Protein AF-A0A934MCB8-F1 (afdb_monomer_lite)

Secondary structure (DSSP, 8-state):
----HHHHHHHHHHSTT---EES--GGG--S---EEEE-GGGGGGHHHHHHHHHHH-TT-EEEEEESSHHHHHHHHHHHHTS---S-EEEEESSS-HHHHHHHHHHHHTTPPP--HHHHHHTTS------TTGGGS-HHHHHHHHHHHTT--HHHHHHHHTS-HHHHHHHHHHHHHHHT-SSHHHHHHHHHHHH-

Radius of gyration: 18.8 Å; chains: 1; bounding box: 50×39×40 Å

Structure (mmCIF, N/CA/C/O backbone):
data_AF-A0A934MCB8-F1
#
_entry.id   AF-A0A934MCB8-F1
#
loop_
_atom_site.group_PDB
_atom_site.id
_atom_site.type_symbol
_atom_site.label_atom_id
_atom_site.label_alt_id
_atom_site.label_comp_id
_atom_site.label_asym_id
_atom_site.label_entity_id
_atom_site.label_seq_id
_atom_site.pdbx_PDB_ins_code
_atom_site.Cartn_x
_atom_site.Cartn_y
_atom_site.Cartn_z
_atom_site.occupancy
_atom_site.B_iso_or_equiv
_atom_site.auth_seq_id
_atom_site.auth_comp_id
_atom_site.auth_asym_id
_atom_site.auth_atom_id
_atom_site.pdbx_PDB_model_num
ATOM 1 N N . MET A 1 1 ? -6.485 5.010 -10.692 1.00 38.38 1 MET A N 1
ATOM 2 C CA . MET A 1 1 ? -6.997 6.320 -10.249 1.00 38.38 1 MET A CA 1
ATOM 3 C C . MET A 1 1 ? -5.841 7.057 -9.575 1.00 38.38 1 MET A C 1
ATOM 5 O O . MET A 1 1 ? -5.286 6.525 -8.621 1.00 38.38 1 MET A O 1
ATOM 9 N N . HIS A 1 2 ? -5.381 8.191 -10.111 1.00 40.16 2 HIS A N 1
ATOM 10 C CA . HIS A 1 2 ? -4.565 9.110 -9.309 1.00 40.16 2 HIS A CA 1
ATOM 11 C C . HIS A 1 2 ? -5.511 9.670 -8.241 1.00 40.16 2 HIS A C 1
ATOM 13 O O . HIS A 1 2 ? -6.561 10.190 -8.609 1.00 40.16 2 HIS A O 1
ATOM 19 N N . PHE A 1 3 ? -5.202 9.504 -6.953 1.00 48.50 3 PHE A N 1
ATOM 20 C CA . PHE A 1 3 ? -5.915 10.230 -5.899 1.00 48.50 3 PHE A CA 1
ATOM 21 C C . PHE A 1 3 ? -5.681 11.719 -6.155 1.00 48.50 3 PHE A C 1
ATOM 23 O O . PHE A 1 3 ? -4.570 12.199 -5.943 1.00 48.50 3 PHE A O 1
ATOM 30 N N . SER A 1 4 ? -6.668 12.406 -6.725 1.00 50.56 4 SER A N 1
ATOM 31 C CA . SER A 1 4 ? -6.626 13.856 -6.870 1.00 50.56 4 SER A CA 1
ATOM 32 C C . SER A 1 4 ? -6.934 14.498 -5.521 1.00 50.56 4 SER A C 1
ATOM 34 O O . SER A 1 4 ? -7.690 13.934 -4.726 1.00 50.56 4 SER A O 1
ATOM 36 N N . ASP A 1 5 ? -6.412 15.700 -5.286 1.00 51.72 5 ASP A N 1
ATOM 37 C CA . ASP A 1 5 ? -6.689 16.489 -4.074 1.00 51.72 5 ASP A CA 1
ATOM 38 C C . ASP A 1 5 ? -8.201 16.693 -3.843 1.00 51.72 5 ASP A C 1
ATOM 40 O O . ASP A 1 5 ? -8.681 16.774 -2.716 1.00 51.72 5 ASP A O 1
ATOM 44 N N . THR A 1 6 ? -8.992 16.662 -4.921 1.00 51.19 6 THR A N 1
ATOM 45 C CA . THR A 1 6 ? -10.462 16.721 -4.903 1.00 51.19 6 THR A CA 1
ATOM 46 C C . THR A 1 6 ? -11.108 15.546 -4.163 1.00 51.19 6 THR A C 1
ATOM 48 O O . THR A 1 6 ? -12.136 15.699 -3.501 1.00 51.19 6 THR A O 1
ATOM 51 N N . LEU A 1 7 ? -10.525 14.354 -4.291 1.00 55.81 7 LEU A N 1
ATOM 52 C CA . LEU A 1 7 ? -11.032 13.123 -3.689 1.00 55.81 7 LEU A CA 1
ATOM 53 C C . LEU A 1 7 ? -10.678 13.080 -2.197 1.00 55.81 7 LEU A C 1
ATOM 55 O O . LEU A 1 7 ? -11.495 12.639 -1.395 1.00 55.81 7 LEU A O 1
ATOM 59 N N . LEU A 1 8 ? -9.510 13.622 -1.832 1.00 58.12 8 LEU A N 1
ATOM 60 C CA . LEU A 1 8 ? -9.088 13.809 -0.443 1.00 58.12 8 LEU A CA 1
ATOM 61 C C . LEU A 1 8 ? -10.053 14.743 0.298 1.00 58.12 8 LEU A C 1
ATOM 63 O O . LEU A 1 8 ? -10.654 14.341 1.289 1.00 58.12 8 LEU A O 1
ATOM 67 N N . SER A 1 9 ? -10.318 15.917 -0.281 1.00 57.19 9 SER A N 1
ATOM 68 C CA . SER A 1 9 ? -11.250 16.899 0.283 1.00 57.19 9 SER A CA 1
ATOM 69 C C . SER A 1 9 ? -12.679 16.352 0.413 1.00 57.19 9 SER A C 1
ATOM 71 O O . SER A 1 9 ? -13.354 16.593 1.410 1.00 57.19 9 SER A O 1
ATOM 73 N N . SER A 1 10 ? -13.140 15.542 -0.549 1.00 55.75 10 SER A N 1
ATOM 74 C CA . SER A 1 10 ? -14.469 14.910 -0.481 1.00 55.75 10 SER A CA 1
ATOM 75 C C . SER A 1 10 ? -14.580 13.876 0.647 1.00 55.75 10 SER A C 1
ATOM 77 O O . SER A 1 10 ? -15.649 13.712 1.234 1.00 55.75 10 SER A O 1
ATOM 79 N N . VAL A 1 11 ? -13.489 13.168 0.950 1.00 59.88 11 VAL A N 1
ATOM 80 C CA . VAL A 1 11 ? -13.430 12.188 2.044 1.00 59.88 11 VAL A CA 1
ATOM 81 C C . VAL A 1 11 ? -13.344 12.893 3.398 1.00 59.88 11 VAL A C 1
ATOM 83 O O . VAL A 1 11 ? -14.080 12.518 4.304 1.00 59.88 11 VAL A O 1
ATOM 86 N N . GLU A 1 12 ? -12.535 13.946 3.518 1.00 60.38 12 GLU A N 1
ATOM 87 C CA . GLU A 1 12 ? -12.463 14.794 4.719 1.00 60.38 12 GLU A CA 1
ATOM 88 C C . GLU A 1 12 ? -13.822 15.429 5.048 1.00 60.38 12 GLU A C 1
ATOM 90 O O . GLU A 1 12 ? -14.230 15.482 6.203 1.00 60.38 12 GLU A O 1
ATOM 95 N N . HIS A 1 13 ? -14.582 15.840 4.029 1.00 60.94 13 HIS A N 1
ATOM 96 C CA . HIS A 1 13 ? -15.920 16.401 4.228 1.00 60.94 13 HIS A CA 1
ATOM 97 C C . HIS A 1 13 ? -16.975 15.342 4.589 1.00 60.94 13 HIS A C 1
ATOM 99 O O . HIS A 1 13 ? -17.912 15.617 5.337 1.00 60.94 13 HIS A O 1
ATOM 105 N N . ALA A 1 14 ? -16.841 14.117 4.065 1.00 55.03 14 ALA A N 1
ATOM 106 C CA . ALA A 1 14 ? -17.741 13.006 4.379 1.00 55.03 14 ALA A CA 1
ATOM 107 C C . ALA A 1 14 ? -17.512 12.425 5.787 1.00 55.03 14 ALA A C 1
ATOM 109 O O . ALA A 1 14 ? -18.416 11.798 6.347 1.00 55.03 14 ALA A O 1
ATOM 110 N N . PHE A 1 15 ? -16.323 12.634 6.353 1.00 56.38 15 PHE A N 1
ATOM 111 C CA . PHE A 1 15 ? -15.932 12.199 7.688 1.00 56.38 15 PHE A CA 1
ATOM 112 C C . PHE A 1 15 ? -15.354 13.391 8.453 1.00 56.38 15 PHE A C 1
ATOM 114 O O . PHE A 1 15 ? -14.138 13.542 8.546 1.00 56.38 15 PHE A O 1
ATOM 121 N N . ASN A 1 16 ? -16.241 14.235 8.995 1.00 45.19 16 ASN A N 1
ATOM 122 C CA . ASN A 1 16 ? -15.853 15.303 9.922 1.00 45.19 16 ASN A CA 1
ATOM 123 C C . ASN A 1 16 ? -14.901 14.733 10.993 1.00 45.19 16 ASN A C 1
ATOM 125 O O . ASN A 1 16 ? -15.190 13.681 11.567 1.00 45.19 16 ASN A O 1
ATOM 129 N N . ASP A 1 17 ? -13.787 15.428 11.230 1.00 49.31 17 ASP A N 1
ATOM 130 C CA . ASP A 1 17 ? -12.694 15.074 12.155 1.00 49.31 17 ASP A CA 1
ATOM 131 C C . ASP A 1 17 ? -11.711 13.982 11.683 1.00 49.31 17 ASP A C 1
ATOM 133 O O . ASP A 1 17 ? -11.087 13.306 12.506 1.00 49.31 17 ASP A O 1
ATOM 137 N N . MET A 1 18 ? -11.536 13.788 10.370 1.00 50.75 18 MET A N 1
ATOM 138 C CA . MET A 1 18 ? -10.636 12.758 9.838 1.00 50.75 18 MET A CA 1
ATOM 139 C C . MET A 1 18 ? -9.575 13.319 8.882 1.00 50.75 18 MET A C 1
ATOM 141 O O . MET A 1 18 ? -9.908 13.872 7.840 1.00 50.75 18 MET A O 1
ATOM 145 N N . MET A 1 19 ? -8.291 13.099 9.192 1.00 48.44 19 MET A N 1
ATOM 146 C CA . MET A 1 19 ? -7.170 13.411 8.296 1.00 48.44 19 MET A CA 1
ATOM 147 C C . MET A 1 19 ? -6.797 12.166 7.478 1.00 48.44 19 MET A C 1
ATOM 149 O O . MET A 1 19 ? -6.422 11.133 8.040 1.00 48.44 19 MET A O 1
ATOM 153 N N . LEU A 1 20 ? -6.921 12.239 6.148 1.00 51.50 20 LEU A N 1
ATOM 154 C CA . LEU A 1 20 ? -6.568 11.142 5.244 1.00 51.50 20 LEU A CA 1
ATOM 155 C C . LEU A 1 20 ? -5.147 11.353 4.716 1.00 51.50 20 LEU A C 1
ATOM 157 O O . LEU A 1 20 ? -4.916 12.088 3.761 1.00 51.50 20 LEU A O 1
ATOM 161 N N . LEU A 1 21 ? -4.176 10.693 5.336 1.00 50.91 21 LEU A N 1
ATOM 162 C CA . LEU A 1 21 ? -2.773 10.951 5.038 1.00 50.91 21 LEU A CA 1
ATOM 163 C C . LEU A 1 21 ? -2.198 9.918 4.079 1.00 50.91 21 LEU A C 1
ATOM 165 O O . LEU A 1 21 ? -2.251 8.706 4.314 1.00 50.91 21 LEU A O 1
ATOM 169 N N . ARG A 1 22 ? -1.591 10.410 2.998 1.00 51.53 22 ARG A N 1
ATOM 170 C CA . ARG A 1 22 ? -0.814 9.583 2.080 1.00 51.53 22 ARG A CA 1
ATOM 171 C C . ARG A 1 22 ? 0.642 9.588 2.525 1.00 51.53 22 ARG A C 1
ATOM 173 O O . ARG A 1 22 ? 1.387 10.490 2.168 1.00 51.53 22 ARG A O 1
ATOM 180 N N . ASN A 1 23 ? 1.035 8.542 3.247 1.00 53.69 23 ASN A N 1
ATOM 181 C CA . ASN A 1 23 ? 2.388 8.385 3.785 1.00 53.69 23 ASN A CA 1
ATOM 182 C C . ASN A 1 23 ? 2.856 9.587 4.636 1.00 53.69 23 ASN A C 1
ATOM 184 O O . ASN A 1 23 ? 3.814 10.257 4.251 1.00 53.69 23 ASN A O 1
ATOM 188 N N . PRO A 1 24 ? 2.181 9.868 5.763 1.00 57.09 24 PRO A N 1
ATOM 189 C CA . PRO A 1 24 ? 2.598 10.941 6.655 1.00 57.09 24 PRO A CA 1
ATOM 190 C C . PRO A 1 24 ? 3.906 10.591 7.364 1.00 57.09 24 PRO A C 1
ATOM 192 O O . PRO A 1 24 ? 4.065 9.464 7.857 1.00 57.09 24 PRO A O 1
ATOM 195 N N . GLU A 1 25 ? 4.805 11.570 7.447 1.00 59.72 25 GLU A N 1
ATOM 196 C CA . GLU A 1 25 ? 5.782 11.614 8.531 1.00 59.72 25 GLU A CA 1
ATOM 197 C C . GLU A 1 25 ? 5.062 12.115 9.800 1.00 59.72 25 GLU A C 1
ATOM 199 O O . GLU A 1 25 ? 4.160 12.952 9.695 1.00 59.72 25 GLU A O 1
ATOM 204 N N . PRO A 1 26 ? 5.415 11.627 11.005 1.00 58.91 26 PRO A N 1
ATOM 205 C CA . PRO A 1 26 ? 4.728 11.992 12.251 1.00 58.91 26 PRO A CA 1
ATOM 206 C C . PRO A 1 26 ? 4.668 13.498 12.530 1.00 58.91 26 PRO A C 1
ATOM 208 O O . PRO A 1 26 ? 3.770 13.962 13.224 1.00 58.91 26 PRO A O 1
ATOM 211 N N . GLU A 1 27 ? 5.627 14.246 11.990 1.00 60.00 27 GLU A N 1
ATOM 212 C CA . GLU A 1 27 ? 5.796 15.688 12.180 1.00 60.00 27 GLU A CA 1
ATOM 213 C C . GLU A 1 27 ? 4.803 16.525 11.351 1.00 60.00 27 GLU A C 1
ATOM 215 O O . GLU A 1 27 ? 4.544 17.674 11.697 1.00 60.00 27 GLU A O 1
ATOM 220 N N . ASP A 1 28 ? 4.207 15.949 10.300 1.00 60.19 28 ASP A N 1
ATOM 221 C CA . ASP A 1 28 ? 3.355 16.658 9.330 1.00 60.19 28 ASP A CA 1
ATOM 222 C C . ASP A 1 28 ? 1.852 16.619 9.680 1.00 60.19 28 ASP A C 1
ATOM 224 O O . ASP A 1 28 ? 1.000 16.992 8.869 1.00 60.19 28 ASP A O 1
ATOM 228 N N . VAL A 1 29 ? 1.497 16.105 10.860 1.00 64.69 29 VAL A N 1
ATOM 229 C CA . VAL A 1 29 ? 0.124 15.703 11.188 1.00 64.69 29 VAL A CA 1
ATOM 230 C C . VAL A 1 29 ? -0.406 16.459 12.398 1.00 64.69 29 VAL A C 1
ATOM 232 O O . VAL A 1 29 ? -0.004 16.208 13.532 1.00 64.69 29 VAL A O 1
ATOM 235 N N . GLU A 1 30 ? -1.372 17.345 12.165 1.00 61.06 30 GLU A N 1
ATOM 236 C CA . GLU A 1 30 ? -2.119 18.014 13.229 1.00 61.06 30 GLU A CA 1
ATOM 237 C C . GLU A 1 30 ? -3.419 17.249 13.531 1.00 61.06 30 GLU A C 1
ATOM 239 O O . GLU A 1 30 ? -4.342 17.213 12.720 1.00 61.06 30 GLU A O 1
ATOM 244 N N . GLY A 1 31 ? -3.511 16.645 14.722 1.00 68.19 31 GLY A N 1
ATOM 245 C CA . GLY A 1 31 ? -4.735 16.006 15.224 1.00 68.19 31 GLY A CA 1
ATOM 246 C C . GLY A 1 31 ? -4.744 14.467 15.193 1.00 68.19 31 GLY A C 1
ATOM 247 O O . GLY A 1 31 ? -3.754 13.830 14.829 1.00 68.19 31 GLY A O 1
ATOM 248 N N . PRO A 1 32 ? -5.844 13.835 15.649 1.00 73.00 32 PRO A N 1
ATOM 249 C CA . PRO A 1 32 ? -5.927 12.382 15.777 1.00 73.00 32 PRO A CA 1
ATOM 250 C C . PRO A 1 32 ? -6.062 11.687 14.413 1.00 73.00 32 PRO A C 1
ATOM 252 O O . PRO A 1 32 ? -7.029 11.891 13.678 1.00 73.00 32 PRO A O 1
ATOM 255 N N . VAL A 1 33 ? -5.127 10.787 14.100 1.00 79.94 33 VAL A N 1
ATOM 256 C CA . VAL A 1 33 ? -5.186 9.954 12.890 1.00 79.94 33 VAL A CA 1
ATOM 257 C C . VAL A 1 33 ? -6.074 8.743 13.132 1.00 79.94 33 VAL A C 1
ATOM 259 O O . VAL A 1 33 ? -5.751 7.870 13.934 1.00 79.94 33 VAL A O 1
ATOM 262 N N . ARG A 1 34 ? -7.191 8.662 12.403 1.00 82.81 34 ARG A N 1
ATOM 263 C CA . ARG A 1 34 ? -8.136 7.536 12.501 1.00 82.81 34 ARG A CA 1
ATOM 264 C C . ARG A 1 34 ? -7.955 6.471 11.430 1.00 82.81 34 ARG A C 1
ATOM 266 O O . ARG A 1 34 ? -8.422 5.347 11.608 1.00 82.81 34 ARG A O 1
ATOM 273 N N . ALA A 1 35 ? -7.300 6.809 10.325 1.00 85.38 35 ALA A N 1
ATOM 274 C CA . ALA A 1 35 ? -7.022 5.878 9.247 1.00 85.38 35 ALA A CA 1
ATOM 275 C C . ALA A 1 35 ? -5.737 6.261 8.505 1.00 85.38 35 ALA A C 1
ATOM 277 O O . ALA A 1 35 ? -5.489 7.437 8.253 1.00 85.38 35 ALA A O 1
ATOM 278 N N . VAL A 1 36 ? -4.951 5.262 8.106 1.00 85.75 36 VAL A N 1
ATOM 279 C CA . VAL A 1 36 ? -3.755 5.432 7.274 1.00 85.75 36 VAL A CA 1
ATOM 280 C C . VAL A 1 36 ? -3.897 4.621 5.995 1.00 85.75 36 VAL A C 1
ATOM 282 O O . VAL A 1 36 ? -4.185 3.421 6.027 1.00 85.75 36 VAL A O 1
ATOM 285 N N . LEU A 1 37 ? -3.663 5.281 4.858 1.00 85.25 37 LEU A N 1
ATOM 286 C CA . LEU A 1 37 ? -3.680 4.655 3.540 1.00 85.25 37 LEU A CA 1
ATOM 287 C C . LEU A 1 37 ? -2.258 4.346 3.077 1.00 85.25 37 LEU A C 1
ATOM 289 O O . LEU A 1 37 ? -1.476 5.246 2.762 1.00 85.25 37 LEU A O 1
ATOM 293 N N . LEU A 1 38 ? -1.943 3.061 2.955 1.00 84.12 38 LEU A N 1
ATOM 294 C CA . LEU A 1 38 ? -0.688 2.593 2.382 1.00 84.12 38 LEU A CA 1
ATOM 295 C C . LEU A 1 38 ? -0.889 2.350 0.889 1.00 84.12 38 LEU A C 1
ATOM 297 O O . LEU A 1 38 ? -1.611 1.443 0.486 1.00 84.12 38 LEU A O 1
ATOM 301 N N . GLY A 1 39 ? -0.279 3.188 0.051 1.00 76.25 39 GLY A N 1
ATOM 302 C CA . GLY A 1 39 ? -0.387 3.061 -1.403 1.00 76.25 39 GLY A CA 1
ATOM 303 C C . GLY A 1 39 ? 0.292 1.797 -1.965 1.00 76.25 39 GLY A C 1
ATOM 304 O O . GLY A 1 39 ? 1.097 1.171 -1.273 1.00 76.25 39 GLY A O 1
ATOM 305 N N . PRO A 1 40 ? 0.072 1.472 -3.257 1.00 73.69 40 PRO A N 1
ATOM 306 C CA . PRO A 1 40 ? 0.623 0.266 -3.893 1.00 73.69 40 PRO A CA 1
ATOM 307 C C . PRO A 1 40 ? 2.154 0.148 -3.807 1.00 73.69 40 PRO A C 1
ATOM 309 O O . PRO A 1 40 ? 2.716 -0.951 -3.739 1.00 73.69 40 PRO A O 1
ATOM 312 N N . ASP A 1 41 ? 2.843 1.289 -3.776 1.00 69.56 41 ASP A N 1
ATOM 313 C CA . ASP A 1 41 ? 4.301 1.357 -3.675 1.00 69.56 41 ASP A CA 1
ATOM 314 C C . ASP A 1 41 ? 4.819 0.714 -2.376 1.00 69.56 41 ASP A C 1
ATOM 316 O O . ASP A 1 41 ? 5.842 0.033 -2.405 1.00 69.56 41 ASP A O 1
ATOM 320 N N . TYR A 1 42 ? 4.049 0.797 -1.289 1.00 75.62 42 TYR A N 1
ATOM 321 C CA . TYR A 1 42 ? 4.407 0.310 0.046 1.00 75.62 42 TYR A CA 1
ATOM 322 C C . TYR A 1 42 ? 4.078 -1.170 0.272 1.00 75.62 42 TYR A C 1
ATOM 324 O O . TYR A 1 42 ? 4.536 -1.769 1.240 1.00 75.62 42 TYR A O 1
ATOM 332 N N . LEU A 1 43 ? 3.332 -1.810 -0.638 1.00 76.94 43 LEU A N 1
ATOM 333 C CA . LEU A 1 43 ? 2.909 -3.205 -0.462 1.00 76.94 43 LEU A CA 1
ATOM 334 C C . LEU A 1 43 ? 4.079 -4.204 -0.439 1.00 76.94 43 LEU A C 1
ATOM 336 O O . LEU A 1 43 ? 3.972 -5.256 0.177 1.00 76.94 43 LEU A O 1
ATOM 340 N N . SER A 1 44 ? 5.219 -3.869 -1.053 1.00 72.06 44 SER A N 1
ATOM 341 C CA . SER A 1 44 ? 6.421 -4.724 -1.016 1.00 72.06 44 SER A CA 1
ATOM 342 C C . SER A 1 44 ? 7.133 -4.718 0.335 1.00 72.06 44 SER A C 1
ATOM 344 O O . SER A 1 44 ? 7.911 -5.623 0.616 1.00 72.06 44 SER A O 1
ATOM 346 N N . CYS A 1 45 ? 6.893 -3.697 1.157 1.00 74.69 45 CYS A N 1
ATOM 347 C CA . CYS A 1 45 ? 7.422 -3.564 2.511 1.00 74.69 45 CYS A CA 1
ATOM 348 C C . CYS A 1 45 ? 6.287 -3.460 3.539 1.00 74.69 45 CYS A C 1
ATOM 350 O O . CYS A 1 45 ? 6.483 -2.911 4.622 1.00 74.69 45 CYS A O 1
ATOM 352 N N . LEU A 1 46 ? 5.109 -4.014 3.217 1.00 82.62 46 LEU A N 1
ATOM 353 C CA . LEU A 1 46 ? 3.871 -3.768 3.956 1.00 82.62 46 LEU A CA 1
ATOM 354 C C . LEU A 1 46 ? 3.996 -4.068 5.450 1.00 82.62 46 LEU A C 1
ATOM 356 O O . LEU A 1 46 ? 3.491 -3.306 6.263 1.00 82.62 46 LEU A O 1
ATOM 360 N N . ARG A 1 47 ? 4.712 -5.137 5.819 1.00 83.75 47 ARG A N 1
ATOM 361 C CA . ARG A 1 47 ? 4.969 -5.478 7.226 1.00 83.75 47 ARG A CA 1
ATOM 362 C C . ARG A 1 47 ? 5.654 -4.334 7.979 1.00 83.75 47 ARG A C 1
ATOM 364 O O . ARG A 1 47 ? 5.186 -3.953 9.044 1.00 83.75 47 ARG A O 1
ATOM 371 N N . ALA A 1 48 ? 6.742 -3.796 7.428 1.00 81.25 48 ALA A N 1
ATOM 372 C CA . ALA A 1 48 ? 7.507 -2.734 8.076 1.00 81.25 48 ALA A CA 1
ATOM 373 C C . ALA A 1 48 ? 6.676 -1.448 8.205 1.00 81.25 48 ALA A C 1
ATOM 375 O O . ALA A 1 48 ? 6.708 -0.793 9.243 1.00 81.25 48 ALA A O 1
ATOM 376 N N . GLU A 1 49 ? 5.877 -1.126 7.184 1.00 83.31 49 GLU A N 1
ATOM 377 C CA . GLU A 1 49 ? 4.981 0.033 7.230 1.00 83.31 49 GLU A CA 1
ATOM 378 C C . GLU A 1 49 ? 3.842 -0.143 8.230 1.00 83.31 49 GLU A C 1
ATOM 380 O O . GLU A 1 49 ? 3.501 0.793 8.941 1.00 83.31 49 GLU A O 1
ATOM 385 N N . VAL A 1 50 ? 3.279 -1.343 8.345 1.00 85.69 50 VAL A N 1
ATOM 386 C CA . VAL A 1 50 ? 2.247 -1.638 9.345 1.00 85.69 50 VAL A CA 1
ATOM 387 C C . VAL A 1 50 ? 2.812 -1.533 10.758 1.00 85.69 50 VAL A C 1
ATOM 389 O O . VAL A 1 50 ? 2.168 -0.947 11.623 1.00 85.69 50 VAL A O 1
ATOM 392 N N . GLU A 1 51 ? 4.027 -2.030 10.994 1.00 85.38 51 GLU A N 1
ATOM 393 C CA . GLU A 1 51 ? 4.723 -1.884 12.279 1.00 85.38 51 GLU A CA 1
ATOM 394 C C . GLU A 1 51 ? 5.049 -0.419 12.608 1.00 85.38 51 GLU A C 1
ATOM 396 O O . GLU A 1 51 ? 5.012 -0.026 13.776 1.00 85.38 51 GLU A O 1
ATOM 401 N N . ARG A 1 52 ? 5.365 0.400 11.597 1.00 84.38 52 ARG A N 1
ATOM 402 C CA . ARG A 1 52 ? 5.553 1.847 11.753 1.00 84.38 52 ARG A CA 1
ATOM 403 C C . ARG A 1 52 ? 4.237 2.531 12.109 1.00 84.38 52 ARG A C 1
ATOM 405 O O . ARG A 1 52 ? 4.156 3.185 13.140 1.00 84.38 52 ARG A O 1
ATOM 412 N N . VAL A 1 53 ? 3.192 2.313 11.314 1.00 84.94 53 VAL A N 1
ATOM 413 C CA . VAL A 1 53 ? 1.873 2.918 11.536 1.00 84.94 53 VAL A CA 1
ATOM 414 C C . VAL A 1 53 ? 1.297 2.510 12.886 1.00 84.94 53 VAL A C 1
ATOM 416 O O . VAL A 1 53 ? 0.780 3.359 13.592 1.00 84.94 53 VAL A O 1
ATOM 419 N N . GLN A 1 54 ? 1.440 1.252 13.301 1.00 85.75 54 GLN A N 1
ATOM 420 C CA . GLN A 1 54 ? 0.990 0.808 14.621 1.00 85.75 54 GLN A CA 1
ATOM 421 C C . GLN A 1 54 ? 1.714 1.523 15.774 1.00 85.75 54 GLN A C 1
ATOM 423 O O . GLN A 1 54 ? 1.140 1.699 16.847 1.00 85.75 54 GLN A O 1
ATOM 428 N N . ARG A 1 55 ? 2.984 1.889 15.584 1.00 85.50 55 ARG A N 1
ATOM 429 C CA . ARG A 1 55 ? 3.785 2.595 16.589 1.00 85.50 55 ARG A CA 1
ATOM 430 C C . ARG A 1 55 ? 3.405 4.068 16.672 1.00 85.50 55 ARG A C 1
ATOM 432 O O . ARG A 1 55 ? 3.261 4.584 17.774 1.00 85.50 55 ARG A O 1
ATOM 439 N N . ASP A 1 56 ? 3.266 4.707 15.516 1.00 84.62 56 ASP A N 1
ATOM 440 C CA . ASP A 1 56 ? 3.061 6.151 15.409 1.00 84.62 56 ASP A CA 1
ATOM 441 C C . ASP A 1 56 ? 1.573 6.519 15.577 1.00 84.62 56 ASP A C 1
ATOM 443 O O . ASP A 1 56 ? 1.242 7.569 16.120 1.00 84.62 56 ASP A O 1
ATOM 447 N N . TYR A 1 57 ? 0.673 5.620 15.164 1.00 85.81 57 TYR A N 1
ATOM 448 C CA . TYR A 1 57 ? -0.782 5.790 15.147 1.00 85.81 57 TYR A CA 1
ATOM 449 C C . TYR A 1 57 ? -1.497 4.502 15.618 1.00 85.81 57 TYR A C 1
ATOM 451 O O . TYR A 1 57 ? -2.128 3.803 14.819 1.00 85.81 57 TYR A O 1
ATOM 459 N N . PRO A 1 58 ? -1.416 4.152 16.916 1.00 85.94 58 PRO A N 1
ATOM 460 C CA . PRO A 1 58 ? -1.917 2.875 17.439 1.00 85.94 58 PRO A CA 1
ATOM 461 C C . PRO A 1 58 ? -3.430 2.665 17.265 1.00 85.94 58 PRO A C 1
ATOM 463 O O . PRO A 1 58 ? -3.869 1.522 17.151 1.00 85.94 58 PRO A O 1
ATOM 466 N N . ASP A 1 59 ? -4.206 3.749 17.201 1.00 84.50 59 ASP A N 1
ATOM 467 C CA . ASP A 1 59 ? -5.668 3.718 17.050 1.00 84.50 59 ASP A CA 1
ATOM 468 C C . ASP A 1 59 ? -6.134 3.854 15.589 1.00 84.50 59 ASP A C 1
ATOM 470 O O . ASP A 1 59 ? -7.337 3.861 15.310 1.00 84.50 59 ASP A O 1
ATOM 474 N N . ALA A 1 60 ? -5.202 3.978 14.638 1.00 86.81 60 ALA A N 1
ATOM 475 C CA . ALA A 1 60 ? -5.542 4.169 13.238 1.00 86.81 60 ALA A CA 1
ATOM 476 C C . ALA A 1 60 ? -5.885 2.844 12.550 1.00 86.81 60 ALA A C 1
ATOM 478 O O . ALA A 1 60 ? -5.134 1.867 12.592 1.00 86.81 60 ALA A O 1
ATOM 479 N N . ALA A 1 61 ? -6.994 2.837 11.812 1.00 88.06 61 ALA A N 1
ATOM 480 C CA . ALA A 1 61 ? -7.285 1.770 10.869 1.00 88.06 61 ALA A CA 1
ATOM 481 C C . ALA A 1 61 ? -6.260 1.785 9.723 1.00 88.06 61 ALA A C 1
ATOM 483 O O . ALA A 1 61 ? -5.954 2.838 9.165 1.00 88.06 61 ALA A O 1
ATOM 484 N N . ILE A 1 62 ? -5.752 0.619 9.326 1.00 89.19 62 ILE A N 1
ATOM 485 C CA . ILE A 1 62 ? -4.751 0.523 8.257 1.00 89.19 62 ILE A CA 1
ATOM 486 C C . ILE A 1 62 ? -5.400 -0.043 6.996 1.00 89.19 62 ILE A C 1
ATOM 488 O O . ILE A 1 62 ? -5.961 -1.143 7.007 1.00 89.19 62 ILE A O 1
ATOM 492 N N . LEU A 1 63 ? -5.303 0.701 5.894 1.00 91.31 63 LEU A N 1
ATOM 493 C CA . LEU A 1 63 ? -5.833 0.311 4.593 1.00 91.31 63 LEU A CA 1
ATOM 494 C C . LEU A 1 63 ? -4.673 0.190 3.602 1.00 91.31 63 LEU A C 1
ATOM 496 O O . LEU A 1 63 ? -4.046 1.175 3.217 1.00 91.31 63 LEU A O 1
ATOM 500 N N . ALA A 1 64 ? -4.384 -1.039 3.195 1.00 89.88 64 ALA A N 1
ATOM 501 C CA . ALA A 1 64 ? -3.386 -1.376 2.196 1.00 89.88 64 ALA A CA 1
ATOM 502 C C . ALA A 1 64 ? -4.028 -1.359 0.804 1.00 89.88 64 ALA A C 1
ATOM 504 O O . ALA A 1 64 ? -4.802 -2.241 0.426 1.00 89.88 64 ALA A O 1
ATOM 505 N N . CYS A 1 65 ? -3.717 -0.318 0.047 1.00 88.12 65 CYS A N 1
ATOM 506 C CA . CYS A 1 65 ? -4.335 -0.006 -1.226 1.00 88.12 65 CYS A CA 1
ATOM 507 C C . CYS A 1 65 ? -3.581 -0.643 -2.397 1.00 88.12 65 CYS A C 1
ATOM 509 O O . CYS A 1 65 ? -2.366 -0.486 -2.511 1.00 88.12 65 CYS A O 1
ATOM 511 N N . PHE A 1 66 ? -4.296 -1.279 -3.324 1.00 86.00 66 PHE A N 1
ATOM 512 C CA . PHE A 1 66 ? -3.708 -1.938 -4.493 1.00 86.00 66 PHE A CA 1
ATOM 513 C C . PHE A 1 66 ? -4.409 -1.550 -5.800 1.00 86.00 66 PHE A C 1
ATOM 515 O O . PHE A 1 66 ? -5.560 -1.124 -5.823 1.00 86.00 66 PHE A O 1
ATOM 522 N N . ASN A 1 67 ? -3.698 -1.712 -6.914 1.00 82.12 67 ASN A N 1
ATOM 523 C CA . ASN A 1 67 ? -4.210 -1.520 -8.276 1.00 82.12 67 ASN A CA 1
ATOM 524 C C . ASN A 1 67 ? -3.930 -2.723 -9.195 1.00 82.12 67 ASN A C 1
ATOM 526 O O . ASN A 1 67 ? -4.310 -2.703 -10.362 1.00 82.12 67 ASN A O 1
ATOM 530 N N . ARG A 1 68 ? -3.235 -3.755 -8.698 1.00 79.88 68 ARG A N 1
ATOM 531 C CA . ARG A 1 68 ? -2.940 -4.989 -9.432 1.00 79.88 68 ARG A CA 1
ATOM 532 C C . ARG A 1 68 ? -3.269 -6.193 -8.567 1.00 79.88 68 ARG A C 1
ATOM 534 O O . ARG A 1 68 ? -2.959 -6.215 -7.376 1.00 79.88 68 ARG A O 1
ATOM 541 N N . GLU A 1 69 ? -3.805 -7.236 -9.191 1.00 81.12 69 GLU A N 1
ATOM 542 C CA . GLU A 1 69 ? -4.140 -8.484 -8.496 1.00 81.12 69 GLU A CA 1
ATOM 543 C C . GLU A 1 69 ? -2.919 -9.150 -7.851 1.00 81.12 69 GLU A C 1
ATOM 545 O O . GLU A 1 69 ? -3.030 -9.717 -6.766 1.00 81.12 69 GLU A O 1
ATOM 550 N N . ARG A 1 70 ? -1.740 -9.051 -8.485 1.00 81.31 70 ARG A N 1
ATOM 551 C CA . ARG A 1 70 ? -0.493 -9.577 -7.913 1.00 81.31 70 ARG A CA 1
ATOM 552 C C . ARG A 1 70 ? -0.196 -8.946 -6.553 1.00 81.31 70 ARG A C 1
ATOM 554 O O . ARG A 1 70 ? 0.106 -9.682 -5.619 1.00 81.31 70 ARG A O 1
ATOM 561 N N . ASP A 1 71 ? -0.308 -7.622 -6.444 1.00 83.50 71 ASP A N 1
ATOM 562 C CA . ASP A 1 71 ? 0.015 -6.907 -5.208 1.00 83.50 71 ASP A CA 1
ATOM 563 C C . ASP A 1 71 ? -0.970 -7.279 -4.085 1.00 83.50 71 ASP A C 1
ATOM 565 O O . ASP A 1 71 ? -0.562 -7.505 -2.948 1.00 83.50 71 ASP A O 1
ATOM 569 N N . MET A 1 72 ? -2.257 -7.443 -4.419 1.00 88.19 72 MET A N 1
ATOM 570 C CA . MET A 1 72 ? -3.277 -7.967 -3.500 1.00 88.19 72 MET A CA 1
ATOM 571 C C . MET A 1 72 ? -2.918 -9.373 -2.997 1.00 88.19 72 MET A C 1
ATOM 573 O O . MET A 1 72 ? -2.964 -9.631 -1.796 1.00 88.19 72 MET A O 1
ATOM 577 N N . CYS A 1 73 ? -2.556 -10.289 -3.900 1.00 84.69 73 CYS A N 1
ATOM 578 C CA . CYS A 1 73 ? -2.217 -11.667 -3.536 1.00 84.69 73 CYS A CA 1
ATOM 579 C C . CYS A 1 73 ? -0.926 -11.752 -2.711 1.00 84.69 73 CYS A C 1
ATOM 581 O O . CYS A 1 73 ? -0.770 -12.656 -1.893 1.00 84.69 73 CYS A O 1
ATOM 583 N N . GLU A 1 74 ? 0.035 -10.859 -2.950 1.00 80.06 74 GLU A N 1
ATOM 584 C CA . GLU A 1 74 ? 1.251 -10.729 -2.139 1.00 80.06 74 GLU A CA 1
ATOM 585 C C . GLU A 1 74 ? 0.921 -10.236 -0.728 1.00 80.06 74 GLU A C 1
ATOM 587 O O . GLU A 1 74 ? 1.235 -10.931 0.238 1.00 80.06 74 GLU A O 1
ATOM 592 N N . ALA A 1 75 ? 0.199 -9.119 -0.609 1.00 85.12 75 ALA A N 1
ATOM 593 C CA . ALA A 1 75 ? -0.211 -8.568 0.680 1.00 85.12 75 ALA A CA 1
ATOM 594 C C . ALA A 1 75 ? -1.039 -9.572 1.502 1.00 85.12 75 ALA A C 1
ATOM 596 O O . ALA A 1 75 ? -0.778 -9.778 2.686 1.00 85.12 75 ALA A O 1
ATOM 597 N N . PHE A 1 76 ? -1.985 -10.269 0.865 1.00 88.38 76 PHE A N 1
ATOM 598 C CA . PHE A 1 76 ? -2.796 -11.287 1.531 1.00 88.38 76 PHE A CA 1
ATOM 599 C C . PHE A 1 76 ? -1.965 -12.479 2.027 1.00 88.38 76 PHE A C 1
ATOM 601 O O . PHE A 1 76 ? -2.183 -12.962 3.138 1.00 88.38 76 PHE A O 1
ATOM 608 N N . ARG A 1 77 ? -0.987 -12.950 1.240 1.00 83.62 77 ARG A N 1
ATOM 609 C CA . ARG A 1 77 ? -0.074 -14.019 1.680 1.00 83.62 77 ARG A CA 1
ATOM 610 C C . ARG A 1 77 ? 0.765 -13.586 2.875 1.00 83.62 77 ARG A C 1
ATOM 612 O O . ARG A 1 77 ? 0.912 -14.369 3.811 1.00 83.62 77 ARG A O 1
ATOM 619 N N . ASP A 1 78 ? 1.270 -12.357 2.868 1.00 81.50 78 ASP A N 1
ATOM 620 C CA . ASP A 1 78 ? 2.059 -11.814 3.976 1.00 81.50 78 ASP A CA 1
ATOM 621 C C . ASP A 1 78 ? 1.229 -11.652 5.259 1.00 81.50 78 ASP A C 1
ATOM 623 O O . ASP A 1 78 ? 1.742 -11.919 6.351 1.00 81.50 78 ASP A O 1
ATOM 627 N N . MET A 1 79 ? -0.054 -11.295 5.134 1.00 82.44 79 MET A N 1
ATOM 628 C CA . MET A 1 79 ? -1.012 -11.299 6.246 1.00 82.44 79 MET A CA 1
ATOM 629 C C . MET A 1 79 ? -1.283 -12.724 6.759 1.00 82.44 79 MET A C 1
ATOM 631 O O . MET A 1 79 ? -1.244 -12.968 7.965 1.00 82.44 79 MET A O 1
ATOM 635 N N . ARG A 1 80 ? -1.517 -13.690 5.855 1.00 81.12 80 ARG A N 1
ATOM 636 C CA . ARG A 1 80 ? -1.810 -15.098 6.195 1.00 81.12 80 ARG A CA 1
ATOM 637 C C . ARG A 1 80 ? -0.619 -15.815 6.835 1.00 81.12 80 ARG A C 1
ATOM 639 O O . ARG A 1 80 ? -0.823 -16.683 7.677 1.00 81.12 80 ARG A O 1
ATOM 646 N N . ALA A 1 81 ? 0.611 -15.450 6.468 1.00 76.44 81 ALA A N 1
ATOM 647 C CA . ALA A 1 81 ? 1.843 -16.023 7.019 1.00 76.44 81 ALA A CA 1
ATOM 648 C C . ALA A 1 81 ? 2.046 -15.747 8.527 1.00 76.44 81 ALA A C 1
ATOM 650 O O . ALA A 1 81 ? 2.952 -16.318 9.133 1.00 76.44 81 ALA A O 1
ATOM 651 N N . GLY A 1 82 ? 1.191 -14.922 9.142 1.00 61.50 82 GLY A N 1
ATOM 652 C CA . GLY A 1 82 ? 1.105 -14.743 10.588 1.00 61.50 82 GLY A CA 1
ATOM 653 C C . GLY A 1 82 ? 2.051 -13.683 11.165 1.00 61.50 82 GLY A C 1
ATOM 654 O O . GLY A 1 82 ? 3.012 -13.226 10.537 1.00 61.50 82 GLY A O 1
ATOM 655 N N . GLY A 1 83 ? 1.752 -13.272 12.402 1.00 66.44 83 GLY A N 1
ATOM 656 C CA . GLY A 1 83 ? 2.579 -12.362 13.210 1.00 66.44 83 GLY A CA 1
ATOM 657 C C . GLY A 1 83 ? 2.145 -10.894 13.227 1.00 66.44 83 GLY A C 1
ATOM 658 O O . GLY A 1 83 ? 2.825 -10.077 13.839 1.00 66.44 83 GLY A O 1
ATOM 659 N N . TRP A 1 84 ? 1.031 -10.553 12.582 1.00 74.31 84 TRP A N 1
ATOM 660 C CA . TRP A 1 84 ? 0.517 -9.187 12.544 1.00 74.31 84 TRP A CA 1
ATOM 661 C C . TRP A 1 84 ? -0.450 -9.006 13.711 1.00 74.31 84 TRP A C 1
ATOM 663 O O . TRP A 1 84 ? -1.389 -9.784 13.864 1.00 74.31 84 TRP A O 1
ATOM 673 N N . LYS A 1 85 ? -0.196 -8.005 14.556 1.00 68.19 85 LYS A N 1
ATOM 674 C CA . LYS A 1 85 ? -1.046 -7.697 15.719 1.00 68.19 85 LYS A CA 1
ATOM 675 C C . LYS A 1 85 ? -2.263 -6.845 15.352 1.00 68.19 85 LYS A C 1
ATOM 677 O O . LYS A 1 85 ? -3.211 -6.796 16.127 1.00 68.19 85 LYS A O 1
ATOM 682 N N . THR A 1 86 ? -2.231 -6.199 14.188 1.00 71.88 86 THR A N 1
ATOM 683 C CA . THR A 1 86 ? -3.231 -5.217 13.759 1.00 71.88 86 THR A CA 1
ATOM 684 C C . THR A 1 86 ? -3.978 -5.720 12.524 1.00 71.88 86 THR A C 1
ATOM 686 O O . THR A 1 86 ? -3.334 -6.204 11.587 1.00 71.88 86 THR A O 1
ATOM 689 N N . PRO A 1 87 ? -5.318 -5.611 12.486 1.00 78.12 87 PRO A N 1
ATOM 690 C CA . PRO A 1 87 ? -6.090 -5.874 11.277 1.00 78.12 87 PRO A CA 1
ATOM 691 C C . PRO A 1 87 ? -5.754 -4.856 10.176 1.00 78.12 87 PRO A C 1
ATOM 693 O O . PRO A 1 87 ? -5.755 -3.651 10.414 1.00 78.12 87 PRO A O 1
ATOM 696 N N . VAL A 1 88 ? -5.485 -5.341 8.959 1.00 88.06 88 VAL A N 1
ATOM 697 C CA . VAL A 1 88 ? -5.166 -4.509 7.784 1.00 88.06 88 VAL A CA 1
ATOM 698 C C . VAL A 1 88 ? -6.158 -4.805 6.667 1.00 88.06 88 VAL A C 1
ATOM 700 O O . VAL A 1 88 ? -6.281 -5.952 6.244 1.00 88.06 88 VAL A O 1
ATOM 703 N N . SER A 1 89 ? -6.868 -3.787 6.181 1.00 92.00 89 SER A N 1
ATOM 704 C CA . SER A 1 89 ? -7.833 -3.941 5.084 1.00 92.00 89 SER A CA 1
ATOM 705 C C . SER A 1 89 ? -7.141 -3.866 3.725 1.00 92.00 89 SER A C 1
ATOM 707 O O . SER A 1 89 ? -6.351 -2.956 3.498 1.00 92.00 89 SER A O 1
ATOM 709 N N . LEU A 1 90 ? -7.455 -4.776 2.800 1.00 92.00 90 LEU A N 1
ATOM 710 C CA . LEU A 1 90 ? -6.938 -4.755 1.426 1.00 92.00 90 LEU A CA 1
ATOM 711 C C . LEU A 1 90 ? -7.920 -4.037 0.503 1.00 92.00 90 LEU A C 1
ATOM 713 O O . LEU A 1 90 ? -8.990 -4.566 0.210 1.00 92.00 90 LEU A O 1
ATOM 717 N N . VAL A 1 91 ? -7.556 -2.861 -0.002 1.00 91.62 91 VAL A N 1
ATOM 718 C CA . VAL A 1 91 ? -8.501 -1.969 -0.687 1.00 91.62 91 VAL A CA 1
ATOM 719 C C . VAL A 1 91 ? -8.133 -1.771 -2.161 1.00 91.62 91 VAL A C 1
ATOM 721 O O . VAL A 1 91 ? -7.070 -1.222 -2.455 1.00 91.62 91 VAL A O 1
ATOM 724 N N . PRO A 1 92 ? -8.990 -2.171 -3.116 1.00 88.88 92 PRO A N 1
ATOM 725 C CA . PRO A 1 92 ? -8.778 -1.841 -4.521 1.00 88.88 92 PRO A CA 1
ATOM 726 C C . PRO A 1 92 ? -8.943 -0.333 -4.755 1.00 88.88 92 PRO A C 1
ATOM 728 O O . PRO A 1 92 ? -9.845 0.302 -4.210 1.00 88.88 92 PRO A O 1
ATOM 731 N N . LEU A 1 93 ? -8.072 0.256 -5.573 1.00 82.50 93 LEU A N 1
ATOM 732 C CA . LEU A 1 93 ? -8.123 1.679 -5.942 1.00 82.50 93 LEU A CA 1
ATOM 733 C C . LEU A 1 93 ? -8.962 1.972 -7.189 1.00 82.50 93 LEU A C 1
ATOM 735 O O . LEU A 1 93 ? -9.149 3.130 -7.557 1.00 82.50 93 LEU A O 1
ATOM 739 N N . ASP A 1 94 ? -9.420 0.931 -7.869 1.00 81.62 94 ASP A N 1
ATOM 740 C CA . ASP A 1 94 ? -10.181 0.963 -9.114 1.00 81.62 94 ASP A CA 1
ATOM 741 C C . ASP A 1 94 ? -11.656 0.579 -8.913 1.00 81.62 94 ASP A C 1
ATOM 743 O O . ASP A 1 94 ? -12.328 0.138 -9.842 1.00 81.62 94 ASP A O 1
ATOM 747 N N . VAL A 1 95 ? -12.185 0.788 -7.705 1.00 84.06 95 VAL A N 1
ATOM 748 C CA . VAL A 1 95 ? -13.616 0.639 -7.408 1.00 84.06 95 VAL A CA 1
ATOM 749 C C . VAL A 1 95 ? -14.331 1.984 -7.382 1.00 84.06 95 VAL A C 1
ATOM 751 O O . VAL A 1 95 ? -13.725 3.050 -7.277 1.00 84.06 95 VAL A O 1
ATOM 754 N N . ARG A 1 96 ? -15.660 1.927 -7.465 1.00 83.12 96 ARG A N 1
ATOM 755 C CA . ARG A 1 96 ? -16.518 3.100 -7.301 1.00 83.12 96 ARG A CA 1
ATOM 756 C C . ARG A 1 96 ? -16.333 3.723 -5.912 1.00 83.12 96 ARG A C 1
ATOM 758 O O . ARG A 1 96 ? -16.120 3.014 -4.928 1.00 83.12 96 ARG A O 1
ATOM 765 N N . LEU A 1 97 ? -16.477 5.046 -5.834 1.00 79.38 97 LEU A N 1
ATOM 766 C CA . LEU A 1 97 ? -16.287 5.814 -4.600 1.00 79.38 97 LEU A CA 1
ATOM 767 C C . LEU A 1 97 ? -17.205 5.351 -3.459 1.00 79.38 97 LEU A C 1
ATOM 769 O O . LEU A 1 97 ? -16.766 5.266 -2.323 1.00 79.38 97 LEU A O 1
ATOM 773 N N . ASP A 1 98 ? -18.456 5.001 -3.744 1.00 82.94 98 ASP A N 1
ATOM 774 C CA . ASP A 1 98 ? -19.414 4.508 -2.747 1.00 82.94 98 ASP A CA 1
ATOM 775 C C . ASP A 1 98 ? -18.991 3.168 -2.122 1.00 82.94 98 ASP A C 1
ATOM 777 O O . ASP A 1 98 ? -19.094 2.978 -0.906 1.00 82.94 98 ASP A O 1
ATOM 781 N N . VAL A 1 99 ? -18.436 2.264 -2.932 1.00 86.75 99 VAL A N 1
ATOM 782 C CA . VAL A 1 99 ? -17.827 1.013 -2.458 1.00 86.75 99 VAL A CA 1
ATOM 783 C C . VAL A 1 99 ? -16.596 1.321 -1.610 1.00 86.75 99 VAL A C 1
ATOM 785 O O . VAL A 1 99 ? -16.453 0.787 -0.512 1.00 86.75 99 VAL A O 1
ATOM 788 N N . TRP A 1 100 ? -15.738 2.227 -2.079 1.00 87.75 100 TRP A N 1
ATOM 789 C CA . TRP A 1 100 ? -14.528 2.635 -1.366 1.00 87.75 100 TRP A CA 1
ATOM 790 C C . TRP A 1 100 ? -14.847 3.238 0.014 1.00 87.75 100 TRP A C 1
ATOM 792 O O . TRP A 1 100 ? -14.265 2.844 1.023 1.00 87.75 100 TRP A O 1
ATOM 802 N N . LEU A 1 101 ? -15.847 4.122 0.088 1.00 85.06 101 LEU A N 1
ATOM 803 C CA . LEU A 1 101 ? -16.348 4.706 1.337 1.00 85.06 101 LEU A CA 1
ATOM 804 C C . LEU A 1 101 ? -16.941 3.650 2.278 1.00 85.06 101 LEU A C 1
ATOM 806 O O . LEU A 1 101 ? -16.802 3.764 3.494 1.00 85.06 101 LEU A O 1
ATOM 810 N N . SER A 1 102 ? -17.589 2.617 1.737 1.00 89.94 102 SER A N 1
ATOM 811 C CA . SER A 1 102 ? -18.110 1.499 2.534 1.00 89.94 102 SER A CA 1
ATOM 812 C C . SER A 1 102 ? -16.974 0.694 3.167 1.00 89.94 102 SER A C 1
ATOM 814 O O . SER A 1 102 ? -17.028 0.383 4.354 1.00 89.94 102 SER A O 1
ATOM 816 N N . ILE A 1 103 ? -15.910 0.428 2.404 1.00 91.00 103 ILE A N 1
ATOM 817 C CA . ILE A 1 103 ? -14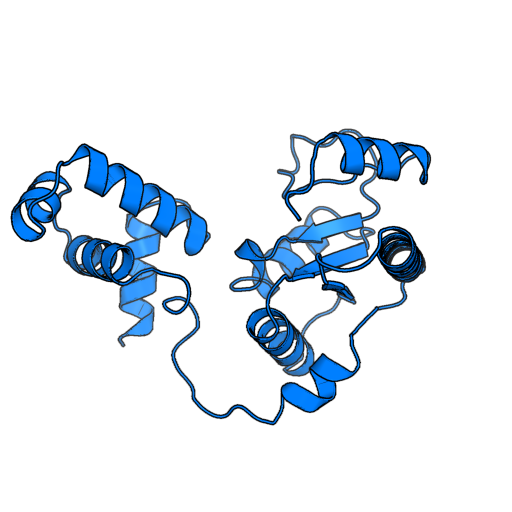.706 -0.251 2.897 1.00 91.00 103 ILE A CA 1
ATOM 818 C C . ILE A 1 103 ? -14.023 0.573 3.994 1.00 91.00 103 ILE A C 1
ATOM 820 O O . ILE A 1 103 ? -13.667 0.034 5.040 1.00 91.00 103 ILE A O 1
ATOM 824 N N . LEU A 1 104 ? -13.885 1.882 3.788 1.00 87.19 104 LEU A N 1
ATOM 825 C CA . LEU A 1 104 ? -13.319 2.780 4.790 1.00 87.19 104 LEU A CA 1
ATOM 826 C C . LEU A 1 104 ? -14.144 2.781 6.087 1.00 87.19 104 LEU A C 1
ATOM 828 O O . LEU A 1 104 ? -13.576 2.670 7.170 1.00 87.19 104 LEU A O 1
ATOM 832 N N . LYS A 1 105 ? -15.480 2.834 5.995 1.00 87.50 105 LYS A N 1
ATOM 833 C CA . LYS A 1 105 ? -16.366 2.730 7.168 1.00 87.50 105 LYS A CA 1
ATOM 834 C C . LYS A 1 105 ? -16.158 1.425 7.929 1.00 87.50 105 LYS A C 1
ATOM 836 O O . LYS A 1 105 ? -16.028 1.461 9.148 1.00 87.50 105 LYS A O 1
ATOM 841 N N . LEU A 1 106 ? -16.079 0.298 7.220 1.00 90.31 106 LEU A N 1
ATOM 842 C CA . LEU A 1 106 ? -15.780 -1.000 7.827 1.00 90.31 106 LEU A CA 1
ATOM 843 C C . LEU A 1 106 ? -14.446 -0.962 8.586 1.00 90.31 106 LEU A C 1
ATOM 845 O O . LEU A 1 106 ? -14.407 -1.331 9.763 1.00 90.31 106 LEU A O 1
ATOM 849 N N . ALA A 1 107 ? -13.390 -0.442 7.953 1.00 88.94 107 ALA A N 1
ATOM 850 C CA . ALA A 1 107 ? -12.067 -0.321 8.561 1.00 88.94 107 ALA A CA 1
ATOM 851 C C . ALA A 1 107 ? -12.099 0.516 9.851 1.00 88.94 107 ALA A C 1
ATOM 85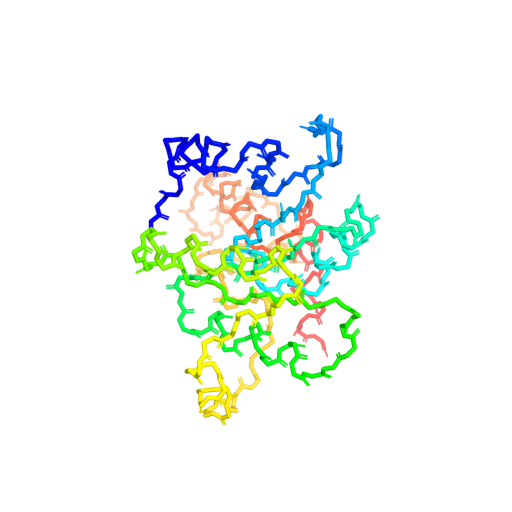3 O O . ALA A 1 107 ? -11.566 0.099 10.877 1.00 88.94 107 ALA A O 1
ATOM 854 N N . MET A 1 108 ? -12.793 1.655 9.837 1.00 83.88 108 MET A N 1
ATOM 855 C CA . MET A 1 108 ? -12.938 2.521 11.014 1.00 83.88 108 MET A CA 1
ATOM 856 C C . MET A 1 108 ? -13.770 1.907 12.144 1.00 83.88 108 MET A C 1
ATOM 858 O O . MET A 1 108 ? -13.610 2.292 13.300 1.00 83.88 108 MET A O 1
ATOM 862 N N . MET A 1 109 ? -14.651 0.954 11.835 1.00 86.75 109 MET A N 1
ATOM 863 C CA . MET A 1 109 ? -15.396 0.177 12.831 1.00 86.75 109 MET A CA 1
ATOM 864 C C . MET A 1 109 ? -14.565 -0.977 13.422 1.00 86.75 109 MET A C 1
ATOM 866 O O . MET A 1 109 ? -15.096 -1.788 14.177 1.00 86.75 109 MET A O 1
ATOM 870 N N . GLY A 1 110 ? -13.277 -1.078 13.070 1.00 84.62 110 GLY A N 1
ATOM 871 C CA . GLY A 1 110 ? -12.395 -2.165 13.494 1.00 84.62 110 GLY A CA 1
ATOM 872 C C . GLY A 1 110 ? -12.619 -3.467 12.723 1.00 84.62 110 GLY A C 1
ATOM 873 O O . GLY A 1 110 ? -12.134 -4.517 13.139 1.00 84.62 110 GLY A O 1
ATOM 874 N N . THR A 1 111 ? -13.354 -3.420 11.606 1.00 88.12 111 THR A N 1
ATOM 875 C CA . THR A 1 111 ? -13.596 -4.589 10.751 1.00 88.12 111 THR A CA 1
ATOM 876 C C . THR A 1 111 ? -12.705 -4.556 9.517 1.00 88.12 111 THR A C 1
ATOM 878 O O . THR A 1 111 ? -12.495 -3.513 8.905 1.00 88.12 111 THR A O 1
ATOM 881 N N . THR A 1 112 ? -12.175 -5.712 9.130 1.00 89.06 112 THR A N 1
ATOM 882 C CA . THR A 1 112 ? -11.256 -5.804 7.993 1.00 89.06 112 THR A CA 1
ATOM 883 C C . THR A 1 112 ? -12.006 -6.115 6.711 1.00 89.06 112 THR A C 1
ATOM 885 O O . THR A 1 112 ? -12.738 -7.102 6.642 1.00 89.06 112 THR A O 1
ATOM 888 N N . TYR A 1 113 ? -11.754 -5.341 5.659 1.00 92.31 113 TYR A N 1
ATOM 889 C CA . TYR A 1 113 ? -12.160 -5.721 4.311 1.00 92.31 113 TYR A CA 1
ATOM 890 C C . TYR A 1 113 ? -11.041 -6.504 3.618 1.00 92.31 113 TYR A C 1
ATOM 892 O O . TYR A 1 113 ? -9.915 -6.023 3.491 1.00 92.31 113 TYR A O 1
ATOM 900 N N . VAL A 1 114 ? -11.361 -7.707 3.141 1.00 90.38 114 VAL A N 1
ATOM 901 C CA . VAL A 1 114 ? -10.473 -8.517 2.303 1.00 90.38 114 VAL A CA 1
ATOM 902 C C . VAL A 1 114 ? -11.279 -9.048 1.118 1.00 90.38 114 VAL A C 1
ATOM 904 O O . VAL A 1 114 ? -12.270 -9.748 1.332 1.00 90.38 114 VAL A O 1
ATOM 907 N N . PRO A 1 115 ? -10.881 -8.758 -0.134 1.00 89.12 115 PRO A N 1
ATOM 908 C CA . PRO A 1 115 ? -11.548 -9.315 -1.302 1.00 89.12 115 PRO A CA 1
ATOM 909 C C . PRO A 1 115 ? -11.500 -10.845 -1.293 1.00 89.12 115 PRO A C 1
ATOM 911 O O . PRO A 1 115 ? -10.432 -11.431 -1.126 1.00 89.12 115 PRO A O 1
ATOM 914 N N . VAL A 1 116 ? -12.626 -11.506 -1.573 1.00 85.50 116 VAL A N 1
ATOM 915 C CA . VAL A 1 116 ? -12.694 -12.981 -1.673 1.00 85.50 116 VAL A CA 1
ATOM 916 C C . VAL A 1 116 ? -11.690 -13.523 -2.700 1.00 85.50 116 VAL A C 1
ATOM 918 O O . VAL A 1 116 ? -11.062 -14.558 -2.480 1.00 85.50 116 VAL A O 1
ATOM 921 N N . ALA A 1 117 ? -11.463 -12.775 -3.784 1.00 82.69 117 ALA A N 1
ATOM 922 C CA . ALA A 1 117 ? -10.466 -13.097 -4.801 1.00 82.69 117 ALA A CA 1
ATOM 923 C C . ALA A 1 117 ? -9.041 -13.230 -4.235 1.00 82.69 117 ALA A C 1
ATOM 925 O O . ALA A 1 117 ? -8.266 -14.027 -4.756 1.00 82.69 117 ALA A O 1
ATOM 926 N N . ALA A 1 118 ? -8.698 -12.508 -3.162 1.00 83.88 118 ALA A N 1
ATOM 927 C CA . ALA A 1 118 ? -7.399 -12.636 -2.507 1.00 83.88 118 ALA A CA 1
ATOM 928 C C . ALA A 1 118 ? -7.203 -14.039 -1.917 1.00 83.88 118 ALA A C 1
ATOM 930 O O . ALA A 1 118 ? -6.142 -14.629 -2.092 1.00 83.88 118 ALA A O 1
ATOM 931 N N . SER A 1 119 ? -8.242 -14.606 -1.295 1.00 79.00 119 SER A N 1
ATOM 932 C CA . SER A 1 119 ? -8.187 -15.961 -0.737 1.00 79.00 119 SER A CA 1
ATOM 933 C C . SER A 1 119 ? -8.142 -17.039 -1.817 1.00 79.00 119 SER A C 1
ATOM 935 O O . SER A 1 119 ? -7.456 -18.037 -1.632 1.00 79.00 119 SER A O 1
ATOM 937 N N . LEU A 1 120 ? -8.860 -16.850 -2.926 1.00 79.12 120 LEU A N 1
ATOM 938 C CA . LEU A 1 120 ? -8.921 -17.833 -4.013 1.00 79.12 120 LEU A CA 1
ATOM 939 C C . LEU A 1 120 ? -7.626 -17.870 -4.835 1.00 79.12 120 LEU A C 1
ATOM 941 O O . LEU A 1 120 ? -7.152 -18.941 -5.189 1.00 79.12 120 LEU A O 1
ATOM 945 N N . LYS A 1 121 ? -7.036 -16.701 -5.116 1.00 75.81 121 LYS A N 1
ATOM 946 C CA . LYS A 1 121 ? -5.875 -16.563 -6.012 1.00 75.81 121 LYS A CA 1
ATOM 947 C C . LYS A 1 121 ? -4.521 -16.653 -5.301 1.00 75.81 121 LYS A C 1
ATOM 949 O O . LYS A 1 121 ? -3.494 -16.804 -5.958 1.00 75.81 121 LYS A O 1
ATOM 954 N N . ALA A 1 122 ? -4.482 -16.554 -3.971 1.00 65.62 122 ALA A N 1
ATOM 955 C CA . ALA A 1 122 ? -3.230 -16.616 -3.215 1.00 65.62 122 ALA A CA 1
ATOM 956 C C . ALA A 1 122 ? -2.544 -17.992 -3.254 1.00 65.62 122 ALA A C 1
ATOM 958 O O . ALA A 1 122 ? -1.318 -18.045 -3.131 1.00 65.62 122 ALA A O 1
ATOM 959 N N . ASP A 1 123 ? -3.303 -19.073 -3.450 1.00 63.34 123 ASP A N 1
ATOM 960 C CA . ASP A 1 123 ? -2.774 -20.443 -3.466 1.00 63.34 123 ASP A CA 1
ATOM 961 C C . ASP A 1 123 ? -2.306 -20.891 -4.876 1.00 63.34 123 ASP A C 1
ATOM 963 O O . ASP A 1 123 ? -1.570 -21.868 -4.997 1.00 63.34 123 ASP A O 1
ATOM 967 N N . GLU A 1 124 ? -2.615 -20.141 -5.945 1.00 56.72 124 GLU A N 1
ATOM 968 C CA . GLU A 1 124 ? -2.339 -20.532 -7.345 1.00 56.72 124 GLU A CA 1
ATOM 969 C C . GLU A 1 124 ? -0.921 -20.178 -7.869 1.00 56.72 124 GLU A C 1
ATOM 971 O O . GLU A 1 124 ? -0.635 -20.337 -9.054 1.00 56.72 124 GLU A O 1
ATOM 976 N N . GLY A 1 125 ? 0.014 -19.719 -7.022 1.00 47.88 125 GLY A N 1
ATOM 977 C CA . GLY A 1 125 ? 1.299 -19.157 -7.482 1.00 47.88 125 GLY A CA 1
ATOM 978 C C . GLY A 1 125 ? 2.538 -19.527 -6.663 1.00 47.88 125 GLY A C 1
ATOM 979 O O . GLY A 1 125 ? 3.137 -18.662 -6.017 1.00 47.88 125 GLY A O 1
ATOM 980 N N . VAL A 1 126 ? 2.988 -20.786 -6.735 1.00 47.41 126 VAL A N 1
ATOM 981 C CA . VAL A 1 126 ? 4.307 -21.217 -6.231 1.00 47.41 126 VAL A CA 1
ATOM 982 C C . VAL A 1 126 ? 5.388 -20.945 -7.283 1.00 47.41 126 VAL A C 1
ATOM 984 O O . VAL A 1 126 ? 5.710 -21.790 -8.108 1.00 47.41 126 VAL A O 1
ATOM 987 N N . ALA A 1 127 ? 5.996 -19.7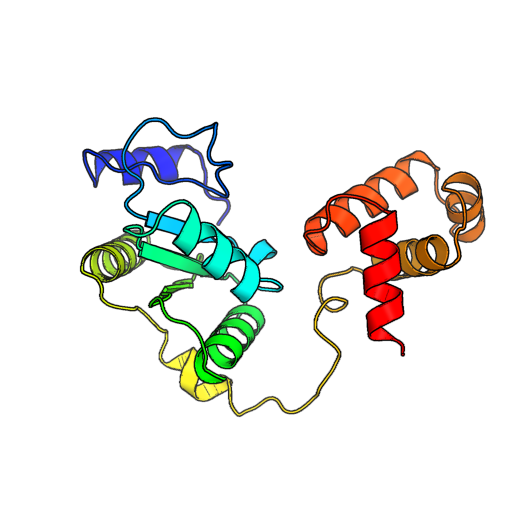61 -7.224 1.00 41.34 127 ALA A N 1
ATOM 988 C CA . ALA A 1 127 ? 7.344 -19.532 -7.742 1.00 41.34 127 ALA A CA 1
ATOM 989 C C . ALA A 1 127 ? 8.021 -18.428 -6.919 1.00 41.34 127 ALA A C 1
ATOM 991 O O . ALA A 1 127 ? 7.785 -17.233 -7.108 1.00 41.34 127 ALA A O 1
ATOM 992 N N . ARG A 1 128 ? 8.862 -18.840 -5.964 1.00 43.47 128 ARG A N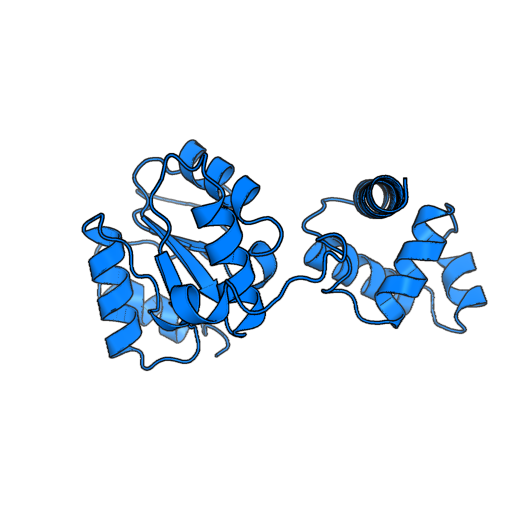 1
ATOM 993 C CA . ARG A 1 128 ? 9.763 -17.959 -5.209 1.00 43.47 128 ARG A CA 1
ATOM 994 C C . ARG A 1 128 ? 10.733 -17.268 -6.181 1.00 43.47 128 ARG A C 1
ATOM 996 O O . ARG A 1 128 ? 11.756 -17.838 -6.536 1.00 43.47 128 ARG A O 1
ATOM 1003 N N . LYS A 1 129 ? 10.450 -16.021 -6.565 1.00 37.84 129 LYS A N 1
ATOM 1004 C CA . LYS A 1 129 ? 11.493 -15.026 -6.867 1.00 37.84 129 LYS A CA 1
ATOM 1005 C C . LYS A 1 129 ? 11.616 -14.098 -5.659 1.00 37.84 129 LYS A C 1
ATOM 1007 O O . LYS A 1 129 ? 10.588 -13.737 -5.081 1.00 37.84 129 LYS A O 1
ATOM 1012 N N . PRO A 1 130 ? 12.827 -13.712 -5.239 1.00 40.94 130 PRO A N 1
ATOM 1013 C CA . PRO A 1 130 ? 12.981 -12.909 -4.040 1.00 40.94 130 PRO A CA 1
ATOM 1014 C C . PRO A 1 130 ? 12.508 -11.453 -4.265 1.00 40.94 130 PRO A C 1
ATOM 1016 O O . PRO A 1 130 ? 13.172 -10.604 -4.855 1.00 40.94 130 PRO A O 1
ATOM 1019 N N . ARG A 1 131 ? 11.257 -11.235 -3.849 1.00 51.50 131 ARG A N 1
ATOM 1020 C CA . ARG A 1 131 ? 10.673 -10.209 -2.957 1.00 51.50 131 ARG A CA 1
ATOM 1021 C C . ARG A 1 131 ? 10.930 -8.696 -3.115 1.00 51.50 131 ARG A C 1
ATOM 1023 O O . ARG A 1 131 ? 10.165 -7.952 -2.519 1.00 51.50 131 ARG A O 1
ATOM 1030 N N . CYS A 1 132 ? 11.873 -8.190 -3.911 1.00 46.41 132 CYS A N 1
ATOM 1031 C CA . CYS A 1 132 ? 12.042 -6.721 -4.071 1.00 46.41 132 CYS A CA 1
ATOM 1032 C C . CYS A 1 132 ? 12.400 -6.254 -5.493 1.00 46.41 132 CYS A C 1
ATOM 1034 O O . CYS A 1 132 ? 12.135 -5.110 -5.853 1.00 46.41 132 CYS A O 1
ATOM 1036 N N . LEU A 1 133 ? 12.958 -7.129 -6.335 1.00 47.66 133 LEU A N 1
ATOM 1037 C CA . LEU A 1 133 ? 13.419 -6.762 -7.684 1.00 47.66 133 LEU A CA 1
ATOM 1038 C C . LEU A 1 133 ? 12.319 -6.820 -8.754 1.00 47.66 133 LEU A C 1
ATOM 1040 O O . LEU A 1 133 ? 12.510 -6.315 -9.852 1.00 47.66 133 LEU A O 1
ATOM 1044 N N . SER A 1 134 ? 11.154 -7.392 -8.439 1.00 49.91 134 SER A N 1
ATOM 1045 C CA . SER A 1 134 ? 10.014 -7.519 -9.362 1.00 49.91 134 SER A CA 1
ATOM 1046 C C . SER A 1 134 ? 9.309 -6.193 -9.686 1.00 49.91 134 SER A C 1
ATOM 1048 O O . SER A 1 134 ? 8.409 -6.183 -10.527 1.00 49.91 134 SER A O 1
ATOM 1050 N N . LYS A 1 135 ? 9.688 -5.089 -9.025 1.00 60.91 135 LYS A N 1
ATOM 1051 C CA . LYS A 1 135 ? 9.153 -3.734 -9.252 1.00 60.91 135 LYS A CA 1
ATOM 1052 C C . LYS A 1 135 ? 10.063 -2.840 -10.106 1.00 60.91 135 LYS A C 1
ATOM 1054 O O . LYS A 1 135 ? 9.622 -1.771 -10.533 1.00 60.91 135 LYS A O 1
ATOM 1059 N N . LEU A 1 136 ? 11.314 -3.239 -10.339 1.00 76.06 136 LEU A N 1
ATOM 1060 C CA . LEU A 1 136 ? 12.245 -2.471 -11.163 1.00 76.06 136 LEU A CA 1
ATOM 1061 C C . LEU A 1 136 ? 12.020 -2.799 -12.642 1.00 76.06 136 LEU A C 1
ATOM 1063 O O . LEU A 1 136 ? 11.783 -3.947 -13.006 1.00 76.06 136 LEU A O 1
ATOM 1067 N N . THR A 1 137 ? 12.074 -1.775 -13.485 1.00 77.06 137 THR A N 1
ATOM 1068 C CA . THR A 1 137 ? 12.214 -1.950 -14.936 1.00 77.06 137 THR A CA 1
ATOM 1069 C C . THR A 1 137 ? 13.586 -2.543 -15.246 1.00 77.06 137 THR A C 1
ATOM 1071 O O . THR A 1 137 ? 14.522 -2.342 -14.470 1.00 77.06 137 THR A O 1
ATOM 1074 N N . ASP A 1 138 ? 13.740 -3.198 -16.398 1.00 75.19 138 ASP A N 1
ATOM 1075 C CA . ASP A 1 138 ? 15.022 -3.795 -16.812 1.00 75.19 138 ASP A CA 1
ATOM 1076 C C . ASP A 1 138 ? 16.175 -2.788 -16.697 1.00 75.19 138 ASP A C 1
ATOM 1078 O O . ASP A 1 138 ? 17.240 -3.079 -16.150 1.00 75.19 138 ASP A O 1
ATOM 1082 N N . ARG A 1 139 ? 15.905 -1.536 -17.079 1.00 82.12 139 ARG A N 1
ATOM 1083 C CA . ARG A 1 139 ? 16.889 -0.461 -17.011 1.00 82.12 139 ARG A CA 1
ATOM 1084 C C . ARG A 1 139 ? 17.267 -0.052 -15.592 1.00 82.12 139 ARG A C 1
ATOM 1086 O O . ARG A 1 139 ? 18.427 0.234 -15.305 1.00 82.12 139 ARG A O 1
ATOM 1093 N N . GLU A 1 140 ? 16.299 -0.020 -14.688 1.00 85.88 140 GLU A N 1
ATOM 1094 C CA . GLU A 1 140 ? 16.550 0.253 -13.273 1.00 85.88 140 GLU A CA 1
ATOM 1095 C C . GLU A 1 140 ? 17.321 -0.896 -12.611 1.00 85.88 140 GLU A C 1
ATOM 1097 O O . GLU A 1 140 ? 18.195 -0.649 -11.780 1.00 85.88 140 GLU A O 1
ATOM 1102 N N . SER A 1 141 ? 17.055 -2.142 -13.008 1.00 86.75 141 SER A N 1
ATOM 1103 C CA . SER A 1 141 ? 17.810 -3.307 -12.546 1.00 86.75 141 SER A CA 1
ATOM 1104 C C . SER A 1 141 ? 19.273 -3.260 -12.990 1.00 86.75 141 SER A C 1
ATOM 1106 O O . SER A 1 141 ? 20.158 -3.508 -12.172 1.00 86.75 141 SER A O 1
ATOM 1108 N N . GLU A 1 142 ? 19.550 -2.885 -14.240 1.00 87.44 142 GLU A N 1
ATOM 1109 C CA . GLU A 1 142 ? 20.918 -2.700 -14.750 1.00 87.44 142 GLU A CA 1
ATOM 1110 C C . GLU A 1 142 ? 21.674 -1.601 -13.991 1.00 87.44 142 GLU A C 1
ATOM 1112 O O . GLU A 1 142 ? 22.810 -1.801 -13.547 1.00 87.44 142 GLU A O 1
ATOM 1117 N N . VAL A 1 143 ? 21.023 -0.450 -13.784 1.00 92.19 143 VAL A N 1
ATOM 1118 C CA . VAL A 1 143 ? 21.585 0.666 -13.010 1.00 92.19 143 VAL A CA 1
ATOM 1119 C C . VAL A 1 143 ? 21.877 0.235 -11.570 1.00 92.19 143 VAL A C 1
ATOM 1121 O O . VAL A 1 143 ? 22.959 0.524 -11.050 1.00 92.19 143 VAL A O 1
ATOM 1124 N N . LEU A 1 144 ? 20.951 -0.480 -10.924 1.00 91.69 144 LEU A N 1
ATOM 1125 C CA . LEU A 1 144 ? 21.129 -0.978 -9.562 1.00 91.69 144 LEU A CA 1
ATOM 1126 C C . LEU A 1 144 ? 22.261 -2.010 -9.469 1.00 91.69 144 LEU A C 1
ATOM 1128 O O . LEU A 1 144 ? 23.048 -1.961 -8.526 1.00 91.69 144 LEU A O 1
ATOM 1132 N N . ALA A 1 145 ? 22.389 -2.903 -10.451 1.00 89.25 145 ALA A N 1
ATOM 1133 C CA . ALA A 1 145 ? 23.444 -3.912 -10.484 1.00 89.25 145 ALA A CA 1
ATOM 1134 C C . ALA A 1 145 ? 24.842 -3.284 -10.571 1.00 89.25 145 ALA A C 1
ATOM 1136 O O . ALA A 1 145 ? 25.751 -3.677 -9.839 1.00 89.25 145 ALA A O 1
ATOM 1137 N N . LEU A 1 146 ? 25.022 -2.273 -11.425 1.00 90.00 146 LEU A N 1
ATOM 1138 C CA . LEU A 1 146 ? 26.287 -1.541 -11.511 1.00 90.00 146 LEU A CA 1
ATOM 1139 C C . LEU A 1 146 ? 26.541 -0.695 -10.257 1.00 90.00 146 LEU A C 1
ATOM 1141 O O . LEU A 1 146 ? 27.674 -0.607 -9.784 1.00 90.00 146 LEU A O 1
ATOM 1145 N N . ALA A 1 147 ? 25.490 -0.114 -9.677 1.00 90.38 147 ALA A N 1
ATOM 1146 C CA . ALA A 1 147 ? 25.599 0.624 -8.426 1.00 90.38 147 ALA A CA 1
ATOM 1147 C C . ALA A 1 147 ? 26.003 -0.268 -7.246 1.00 90.38 147 ALA A C 1
ATOM 1149 O O . ALA A 1 147 ? 26.811 0.166 -6.428 1.00 90.38 147 ALA A O 1
ATOM 1150 N N . ALA A 1 148 ? 25.506 -1.504 -7.180 1.00 89.25 148 ALA A N 1
ATOM 1151 C CA . ALA A 1 148 ? 25.917 -2.477 -6.173 1.00 89.25 148 ALA A CA 1
ATOM 1152 C C . ALA A 1 148 ? 27.394 -2.870 -6.313 1.00 89.25 148 ALA A C 1
ATOM 1154 O O . ALA A 1 148 ? 28.069 -3.091 -5.318 1.00 89.25 148 ALA A O 1
ATOM 1155 N N . LYS A 1 149 ? 27.952 -2.842 -7.526 1.00 88.75 149 LYS A N 1
ATOM 1156 C CA . LYS A 1 149 ? 29.397 -3.026 -7.750 1.00 88.75 149 LYS A CA 1
ATOM 1157 C C . LYS A 1 149 ? 30.247 -1.803 -7.362 1.00 88.75 149 LYS A C 1
ATOM 1159 O O . LYS A 1 149 ? 31.449 -1.806 -7.596 1.00 88.75 149 LYS A O 1
ATOM 1164 N N . GLY A 1 150 ? 29.644 -0.744 -6.815 1.00 89.44 150 GLY A N 1
ATOM 1165 C CA . GLY A 1 150 ? 30.341 0.485 -6.423 1.00 89.44 150 GLY A CA 1
ATOM 1166 C C . GLY A 1 150 ? 30.643 1.445 -7.579 1.00 89.44 150 GLY A C 1
ATOM 1167 O O . GLY A 1 150 ? 31.374 2.416 -7.388 1.00 89.44 150 GLY A O 1
ATOM 1168 N N . ALA A 1 151 ? 30.090 1.219 -8.777 1.00 91.25 151 ALA A N 1
ATOM 1169 C CA . ALA A 1 151 ? 30.347 2.082 -9.930 1.00 91.25 151 ALA A CA 1
ATOM 1170 C C . ALA A 1 151 ? 29.781 3.495 -9.713 1.00 91.25 151 ALA A C 1
ATOM 1172 O O . ALA A 1 151 ? 28.652 3.655 -9.259 1.00 91.25 151 ALA A O 1
ATOM 1173 N N . GLN A 1 152 ? 30.517 4.544 -10.082 1.00 90.88 152 GLN A N 1
ATOM 1174 C CA . GLN A 1 152 ? 30.017 5.922 -9.992 1.00 90.88 152 GLN A CA 1
ATOM 1175 C C . GLN A 1 152 ? 29.005 6.231 -11.107 1.00 90.88 152 GLN A C 1
ATOM 1177 O O . GLN A 1 152 ? 28.975 5.552 -12.130 1.00 90.88 152 GLN A O 1
ATOM 1182 N N . ASN A 1 153 ? 28.189 7.282 -10.948 1.00 90.25 153 ASN A N 1
ATOM 1183 C CA . ASN A 1 153 ? 27.158 7.634 -11.940 1.00 90.25 153 ASN A CA 1
ATOM 1184 C C . ASN A 1 153 ? 27.747 7.891 -13.332 1.00 90.25 153 ASN A C 1
ATOM 1186 O O . ASN A 1 153 ? 27.144 7.478 -14.313 1.00 90.25 153 ASN A O 1
ATOM 1190 N N . LYS A 1 154 ? 28.941 8.492 -13.403 1.00 87.44 154 LYS A N 1
ATOM 1191 C CA . LYS A 1 154 ? 29.700 8.683 -14.645 1.00 87.44 154 LYS A CA 1
ATOM 1192 C C . LYS A 1 154 ? 30.067 7.363 -15.324 1.00 87.44 154 LYS A C 1
ATOM 1194 O O . LYS A 1 154 ? 29.915 7.217 -16.531 1.00 87.44 154 LYS A O 1
ATOM 1199 N N . THR A 1 155 ? 30.503 6.379 -14.544 1.00 92.00 155 THR A N 1
ATOM 1200 C CA . THR A 1 155 ? 30.846 5.042 -15.043 1.00 92.00 155 THR A CA 1
ATOM 1201 C C . THR A 1 155 ? 29.606 4.288 -15.515 1.00 92.00 155 THR A C 1
ATOM 1203 O O . THR A 1 155 ? 29.642 3.655 -16.563 1.00 92.00 155 THR A O 1
ATOM 1206 N N . ILE A 1 156 ? 28.498 4.386 -14.776 1.00 93.38 156 ILE A N 1
ATOM 1207 C CA . ILE A 1 156 ? 27.214 3.779 -15.158 1.00 93.38 156 ILE A CA 1
ATOM 1208 C C . ILE A 1 156 ? 26.675 4.427 -16.434 1.00 93.38 156 ILE A C 1
ATOM 1210 O O . ILE A 1 156 ? 26.242 3.723 -17.335 1.00 93.38 156 ILE A O 1
ATOM 1214 N N . ALA A 1 157 ? 26.744 5.755 -16.523 1.00 90.38 157 ALA A N 1
ATOM 1215 C CA . ALA A 1 157 ? 26.338 6.525 -17.692 1.00 90.38 157 ALA A CA 1
ATOM 1216 C C . ALA A 1 157 ? 27.086 6.063 -18.948 1.00 90.38 157 ALA A C 1
ATOM 1218 O O . ALA A 1 157 ? 26.460 5.769 -19.960 1.00 90.38 157 ALA A O 1
ATOM 1219 N N . HIS A 1 158 ? 28.407 5.899 -18.846 1.00 91.00 158 HIS A N 1
ATOM 1220 C CA . HIS A 1 158 ? 29.223 5.377 -19.938 1.00 91.00 158 HIS A CA 1
ATOM 1221 C C . HIS A 1 158 ? 28.897 3.914 -20.275 1.00 91.00 158 HIS A C 1
ATOM 1223 O O . HIS A 1 158 ? 28.759 3.573 -21.441 1.00 91.00 158 HIS A O 1
ATOM 1229 N N . ALA A 1 159 ? 28.760 3.044 -19.270 1.00 88.62 159 ALA A N 1
ATOM 1230 C CA . ALA A 1 159 ? 28.482 1.620 -19.479 1.00 88.62 159 ALA A CA 1
ATOM 1231 C C . ALA A 1 159 ? 27.106 1.355 -20.108 1.00 88.62 159 ALA A C 1
ATOM 1233 O O . ALA A 1 159 ? 26.909 0.330 -20.750 1.00 88.62 159 ALA A O 1
ATOM 1234 N N . LEU A 1 160 ? 26.157 2.262 -19.885 1.00 89.38 160 LEU A N 1
ATOM 1235 C CA . LEU A 1 160 ? 24.785 2.147 -20.349 1.00 89.38 160 LEU A CA 1
ATOM 1236 C C . LEU A 1 160 ? 24.477 3.099 -21.520 1.00 89.38 160 LEU A C 1
ATOM 1238 O O . LEU A 1 160 ? 23.343 3.114 -21.978 1.00 89.38 160 LEU A O 1
ATOM 1242 N N . GLU A 1 161 ? 25.438 3.887 -22.006 1.00 90.69 161 GLU A N 1
ATOM 1243 C CA . GLU A 1 161 ? 25.240 4.880 -23.079 1.00 90.69 161 GLU A CA 1
ATOM 1244 C C . GLU A 1 161 ? 24.108 5.890 -22.786 1.00 90.69 161 GLU A C 1
ATOM 1246 O O . GLU A 1 161 ? 23.272 6.213 -23.627 1.00 90.69 161 GLU A O 1
ATOM 1251 N N . VAL A 1 162 ? 24.060 6.406 -21.555 1.00 90.31 162 VAL A N 1
ATOM 1252 C CA . VAL A 1 162 ? 23.089 7.427 -21.115 1.00 90.31 162 VAL A CA 1
ATOM 1253 C C . VAL A 1 162 ? 23.791 8.594 -20.429 1.00 90.31 162 VAL A C 1
ATOM 1255 O O . VAL A 1 162 ? 24.969 8.520 -20.097 1.00 90.31 162 VAL A O 1
ATOM 1258 N N . SER A 1 163 ? 23.073 9.689 -20.170 1.00 88.94 163 SER A N 1
ATOM 1259 C CA . SER A 1 163 ? 23.635 10.815 -19.417 1.00 88.94 163 SER A CA 1
ATOM 1260 C C . SER A 1 163 ? 23.728 10.519 -17.912 1.00 88.94 163 SER A C 1
ATOM 1262 O O . SER A 1 163 ? 22.911 9.784 -17.350 1.00 88.94 163 SER A O 1
ATOM 1264 N N . GLU A 1 164 ? 24.665 11.165 -17.209 1.00 89.06 164 GLU A N 1
ATOM 1265 C CA . GLU A 1 164 ? 24.738 11.099 -15.739 1.00 89.06 164 GLU A CA 1
ATOM 1266 C C . GLU A 1 164 ? 23.446 11.572 -15.059 1.00 89.06 164 GLU A C 1
ATOM 1268 O O . GLU A 1 164 ? 23.075 11.069 -13.995 1.00 89.06 164 GLU A O 1
ATOM 1273 N N . HIS A 1 165 ? 22.748 12.529 -15.673 1.00 81.69 165 HIS A N 1
ATOM 1274 C CA . HIS A 1 165 ? 21.452 13.004 -15.202 1.00 81.69 165 HIS A CA 1
ATOM 1275 C C . HIS A 1 165 ? 20.393 11.893 -15.273 1.00 81.69 165 HIS A C 1
ATOM 1277 O O . HIS A 1 165 ? 19.676 11.659 -14.301 1.00 81.69 165 HIS A O 1
ATOM 1283 N N . THR A 1 166 ? 20.367 11.134 -16.370 1.00 80.25 166 THR A N 1
ATOM 1284 C CA . THR A 1 166 ? 19.480 9.975 -16.552 1.00 80.25 166 THR A CA 1
ATOM 1285 C C . THR A 1 166 ? 19.754 8.892 -15.505 1.00 80.25 166 THR A C 1
ATOM 1287 O O . THR A 1 166 ? 18.820 8.344 -14.924 1.00 80.25 166 THR A O 1
ATOM 1290 N N . VAL A 1 167 ? 21.025 8.629 -15.176 1.00 89.81 167 VAL A N 1
ATOM 1291 C CA . VAL A 1 167 ? 21.389 7.685 -14.100 1.00 89.81 167 VAL A CA 1
ATOM 1292 C C . VAL A 1 167 ? 20.891 8.164 -12.736 1.00 89.81 167 VAL A C 1
ATOM 1294 O O . VAL A 1 167 ? 20.367 7.361 -11.964 1.00 89.81 167 VAL A O 1
ATOM 1297 N N . LYS A 1 168 ? 21.016 9.463 -12.426 1.00 84.56 168 LYS A N 1
ATOM 1298 C CA . LYS A 1 168 ? 20.478 10.039 -11.180 1.00 84.56 168 LYS A CA 1
ATOM 1299 C C . LYS A 1 168 ? 18.962 9.862 -11.090 1.00 84.56 168 LYS A C 1
ATOM 1301 O O . LYS A 1 168 ? 18.469 9.496 -10.026 1.00 84.56 168 LYS A O 1
ATOM 1306 N N . LEU A 1 169 ? 18.247 10.060 -12.197 1.00 82.00 169 LEU A N 1
ATOM 1307 C CA . LEU A 1 169 ? 16.800 9.865 -12.262 1.00 82.00 169 LEU A CA 1
ATOM 1308 C C . LEU A 1 169 ? 16.410 8.398 -12.026 1.00 82.00 169 LEU A C 1
ATOM 1310 O O . LEU A 1 169 ? 15.565 8.118 -11.178 1.00 82.00 169 LEU A O 1
ATOM 1314 N N . HIS A 1 170 ? 17.073 7.452 -12.699 1.00 86.69 170 HIS A N 1
ATOM 1315 C CA . HIS A 1 170 ? 16.855 6.025 -12.444 1.00 86.69 170 HIS A CA 1
ATOM 1316 C C . HIS A 1 170 ? 17.159 5.658 -10.991 1.00 86.69 170 HIS A C 1
ATOM 1318 O O . HIS A 1 170 ? 16.372 4.955 -10.370 1.00 86.69 170 HIS A O 1
ATOM 1324 N N . MET A 1 171 ? 18.250 6.171 -10.414 1.00 90.62 171 MET A N 1
ATOM 1325 C CA . MET A 1 171 ? 18.594 5.930 -9.011 1.00 90.62 171 MET A CA 1
ATOM 1326 C C . MET A 1 171 ? 17.526 6.468 -8.055 1.00 90.62 171 MET A C 1
ATOM 1328 O O . MET A 1 171 ? 17.169 5.789 -7.097 1.00 90.62 171 MET A O 1
ATOM 1332 N N . HIS A 1 172 ? 16.972 7.650 -8.330 1.00 82.88 172 HIS A N 1
ATOM 1333 C CA . HIS A 1 172 ? 15.862 8.201 -7.557 1.00 82.88 172 HIS A CA 1
ATOM 1334 C C . HIS A 1 172 ? 14.628 7.287 -7.609 1.00 82.88 172 HIS A C 1
ATOM 1336 O O . HIS A 1 172 ? 14.062 6.953 -6.568 1.00 82.88 172 HIS A O 1
ATOM 1342 N N . HIS A 1 173 ? 14.252 6.812 -8.801 1.00 80.69 173 HIS A N 1
ATOM 1343 C CA . HIS A 1 173 ? 13.140 5.873 -8.953 1.00 80.69 173 HIS A CA 1
ATOM 1344 C C . HIS A 1 173 ? 13.405 4.532 -8.267 1.00 80.69 173 HIS A C 1
ATOM 1346 O O . HIS A 1 173 ? 12.503 3.999 -7.632 1.00 80.69 173 HIS A O 1
ATOM 1352 N N . ILE A 1 174 ? 14.631 4.009 -8.337 1.00 86.56 174 ILE A N 1
ATOM 1353 C CA . ILE A 1 174 ? 15.037 2.775 -7.655 1.00 86.56 174 ILE A CA 1
ATOM 1354 C C . ILE A 1 174 ? 14.896 2.929 -6.142 1.00 86.56 174 ILE A C 1
ATOM 1356 O O . ILE A 1 174 ? 14.252 2.102 -5.508 1.00 86.56 174 ILE A O 1
ATOM 1360 N N . ILE A 1 175 ? 15.453 3.996 -5.566 1.00 81.75 175 ILE A N 1
ATOM 1361 C CA . ILE A 1 175 ? 15.386 4.284 -4.127 1.00 81.75 175 ILE A CA 1
ATOM 1362 C C . ILE A 1 175 ? 13.923 4.354 -3.671 1.00 81.75 175 ILE A C 1
ATOM 1364 O O . ILE A 1 175 ? 13.548 3.694 -2.704 1.00 81.75 175 ILE A O 1
ATOM 1368 N N . LYS A 1 176 ? 13.080 5.062 -4.433 1.00 73.94 176 LYS A N 1
ATOM 1369 C CA . LYS A 1 176 ? 11.641 5.170 -4.171 1.00 73.94 176 LYS A CA 1
ATOM 1370 C C . LYS A 1 176 ? 10.919 3.822 -4.278 1.00 73.94 176 LYS A C 1
ATOM 1372 O O . LYS A 1 176 ? 10.141 3.480 -3.397 1.00 73.94 176 LYS A O 1
ATOM 1377 N N . LYS A 1 177 ? 11.186 3.042 -5.330 1.00 74.38 177 LYS A N 1
ATOM 1378 C CA . LYS A 1 177 ? 10.561 1.728 -5.571 1.00 74.38 177 LYS A CA 1
ATOM 1379 C C . LYS A 1 177 ? 10.990 0.666 -4.564 1.00 74.38 177 LYS A C 1
ATOM 1381 O O . LYS A 1 177 ? 10.220 -0.250 -4.294 1.00 74.38 177 LYS A O 1
ATOM 1386 N N . LEU A 1 178 ? 12.211 0.770 -4.044 1.00 77.69 178 LEU A N 1
ATOM 1387 C CA . LEU A 1 178 ? 12.750 -0.135 -3.031 1.00 77.69 178 LEU A CA 1
ATOM 1388 C C . LEU A 1 178 ? 12.432 0.310 -1.596 1.00 77.69 178 LEU A C 1
ATOM 1390 O O . LEU A 1 178 ? 12.681 -0.466 -0.678 1.00 77.69 178 LEU A O 1
ATOM 1394 N N . GLY A 1 179 ? 11.892 1.519 -1.395 1.00 69.00 179 GLY A N 1
ATOM 1395 C CA . GLY A 1 179 ? 11.565 2.050 -0.067 1.00 69.00 179 GLY A CA 1
ATOM 1396 C C . GLY A 1 179 ? 12.794 2.324 0.808 1.00 69.00 179 GLY A C 1
ATOM 1397 O O . GLY A 1 179 ? 12.704 2.302 2.031 1.00 69.00 179 GLY A O 1
ATOM 1398 N N . VAL A 1 180 ? 13.958 2.548 0.197 1.00 76.94 180 VAL A N 1
ATOM 1399 C CA . VAL A 1 180 ? 15.220 2.805 0.909 1.00 76.94 180 VAL A CA 1
ATOM 1400 C C . VAL A 1 180 ? 15.538 4.291 0.936 1.00 76.94 180 VAL A C 1
ATOM 1402 O O . VAL A 1 180 ? 15.013 5.064 0.143 1.00 76.94 180 VAL A O 1
AT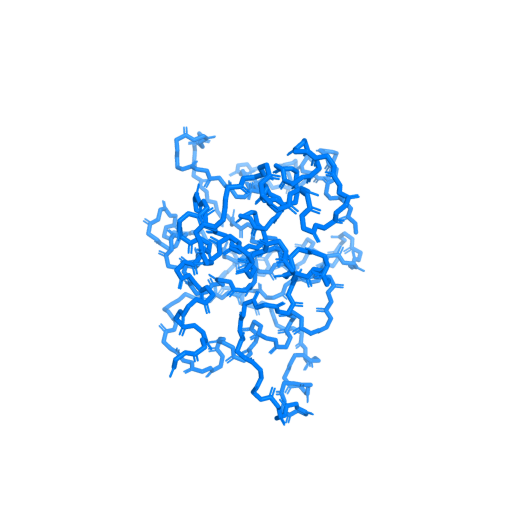OM 1405 N N . ARG A 1 181 ? 16.424 4.718 1.839 1.00 70.31 181 ARG A N 1
ATOM 1406 C CA . ARG A 1 181 ? 16.745 6.146 2.017 1.00 70.31 181 ARG A CA 1
ATOM 1407 C C . ARG A 1 181 ? 17.895 6.623 1.143 1.00 70.31 181 ARG A C 1
ATOM 1409 O O . ARG A 1 181 ? 18.032 7.815 0.890 1.00 70.31 181 ARG A O 1
ATOM 1416 N N . ASN A 1 182 ? 18.766 5.715 0.709 1.00 80.44 182 ASN A N 1
ATOM 1417 C CA . ASN A 1 182 ? 19.932 6.079 -0.084 1.00 80.44 182 ASN A CA 1
ATOM 1418 C C . ASN A 1 182 ? 20.407 4.942 -0.996 1.00 80.44 182 ASN A C 1
ATOM 1420 O O . ASN A 1 182 ? 20.015 3.781 -0.872 1.00 80.44 182 ASN A O 1
ATOM 1424 N N . ARG A 1 183 ? 21.301 5.304 -1.918 1.00 87.00 183 ARG A N 1
ATOM 1425 C CA . ARG A 1 183 ? 21.937 4.388 -2.870 1.00 87.00 183 ARG A CA 1
ATOM 1426 C C . ARG A 1 183 ? 22.648 3.216 -2.190 1.00 87.00 183 ARG A C 1
ATOM 1428 O O . ARG A 1 183 ? 22.625 2.113 -2.726 1.00 87.00 183 ARG A O 1
ATOM 1435 N N . THR A 1 184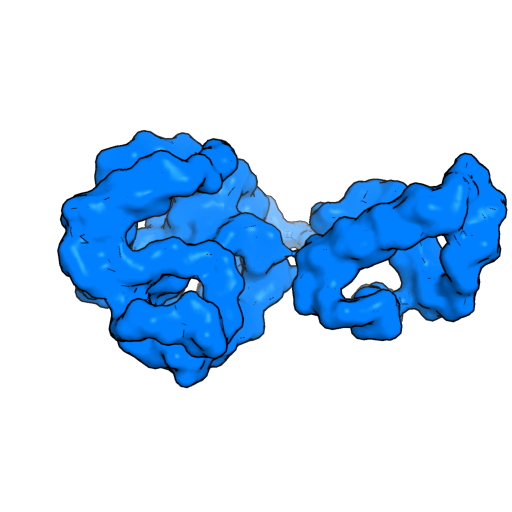 ? 23.305 3.451 -1.056 1.00 85.00 184 THR A N 1
ATOM 1436 C CA . THR A 1 184 ? 24.054 2.412 -0.335 1.00 85.00 184 THR A CA 1
ATOM 1437 C C . THR A 1 184 ? 23.111 1.332 0.180 1.00 85.00 184 THR A C 1
ATOM 1439 O O . THR A 1 184 ? 23.371 0.152 -0.026 1.00 85.00 184 THR A O 1
ATOM 1442 N N . GLN A 1 185 ? 21.979 1.731 0.759 1.00 78.38 185 GLN A N 1
ATOM 1443 C CA . GLN A 1 185 ? 20.923 0.814 1.181 1.00 78.38 185 GLN A CA 1
ATOM 1444 C C . GLN A 1 185 ? 20.318 0.071 -0.017 1.00 78.38 185 GLN A C 1
ATOM 1446 O O . GLN A 1 185 ? 20.167 -1.144 0.044 1.00 78.38 185 GLN A O 1
ATOM 1451 N N . ALA A 1 186 ? 20.069 0.759 -1.139 1.00 83.00 186 ALA A N 1
ATOM 1452 C CA . ALA A 1 186 ? 19.601 0.112 -2.371 1.00 83.00 186 ALA A CA 1
ATOM 1453 C C . ALA A 1 186 ? 20.573 -0.986 -2.850 1.00 83.00 186 ALA A C 1
ATOM 1455 O O . ALA A 1 186 ? 20.163 -2.100 -3.172 1.00 83.00 186 ALA A O 1
ATOM 1456 N N . ALA A 1 187 ? 21.873 -0.680 -2.863 1.00 86.12 187 ALA A N 1
ATOM 1457 C CA . ALA A 1 187 ? 22.932 -1.610 -3.240 1.00 86.12 187 ALA A CA 1
ATOM 1458 C C . ALA A 1 187 ? 23.025 -2.810 -2.284 1.00 86.12 187 ALA A C 1
ATOM 1460 O O . ALA A 1 187 ? 23.072 -3.952 -2.741 1.00 86.12 187 ALA A O 1
ATOM 1461 N N . GLN A 1 188 ? 23.008 -2.564 -0.972 1.00 82.38 188 GLN A N 1
ATOM 1462 C CA . GLN A 1 188 ? 23.026 -3.614 0.051 1.00 82.38 188 GLN A CA 1
ATOM 1463 C C . GLN A 1 188 ? 21.830 -4.556 -0.088 1.00 82.38 188 GLN A C 1
ATOM 1465 O O . GLN A 1 188 ? 21.990 -5.771 -0.001 1.00 82.38 188 GLN A O 1
ATOM 1470 N N . GLN A 1 189 ? 20.649 -4.014 -0.377 1.00 77.00 189 GLN A N 1
ATOM 1471 C CA . GLN A 1 189 ? 19.435 -4.804 -0.549 1.00 77.00 189 GLN A CA 1
ATOM 1472 C C . GLN A 1 189 ? 19.527 -5.754 -1.750 1.00 77.00 189 GLN A C 1
ATOM 1474 O O . GLN A 1 189 ? 19.088 -6.900 -1.653 1.00 77.00 189 GLN A O 1
ATOM 1479 N N . LEU A 1 190 ? 20.164 -5.340 -2.856 1.00 81.06 190 LEU A N 1
ATOM 1480 C CA . LEU A 1 190 ? 20.455 -6.249 -3.971 1.00 81.06 190 LEU A CA 1
ATOM 1481 C C . LEU A 1 190 ? 21.427 -7.367 -3.552 1.00 81.06 190 LEU A C 1
ATOM 1483 O O . LEU A 1 190 ? 21.199 -8.524 -3.896 1.00 81.06 190 LEU A O 1
ATOM 1487 N N . MET A 1 191 ? 22.483 -7.039 -2.801 1.00 75.50 191 MET A N 1
ATOM 1488 C CA . MET A 1 191 ? 23.496 -8.009 -2.355 1.00 75.50 191 MET A CA 1
ATOM 1489 C C . MET A 1 191 ? 22.919 -9.068 -1.412 1.00 75.50 191 MET A C 1
ATOM 1491 O O . MET A 1 191 ? 23.173 -10.251 -1.600 1.00 75.50 191 MET A O 1
ATOM 1495 N N . MET A 1 192 ? 22.087 -8.658 -0.450 1.00 66.56 192 MET A N 1
ATOM 1496 C CA . MET A 1 192 ? 21.393 -9.560 0.484 1.00 66.56 192 MET A CA 1
ATOM 1497 C C . MET A 1 192 ? 20.406 -10.505 -0.211 1.00 66.56 192 MET A C 1
ATOM 1499 O O . MET A 1 192 ? 19.975 -11.490 0.374 1.00 66.56 192 MET A O 1
ATOM 1503 N N . THR A 1 193 ? 20.020 -10.187 -1.446 1.00 59.47 193 THR A N 1
ATOM 1504 C CA . THR A 1 193 ? 19.061 -10.963 -2.238 1.00 59.47 193 THR A CA 1
ATOM 1505 C C . THR A 1 193 ? 19.748 -12.012 -3.129 1.00 59.47 193 THR A C 1
ATOM 1507 O O . THR A 1 193 ? 19.078 -12.916 -3.626 1.00 59.47 193 THR A O 1
ATOM 1510 N N . GLN A 1 194 ? 21.063 -11.894 -3.360 1.00 52.62 194 GLN A N 1
ATOM 1511 C CA . GLN A 1 194 ? 21.846 -12.789 -4.229 1.00 52.62 194 GLN A CA 1
ATOM 1512 C C . GLN A 1 194 ? 22.785 -13.749 -3.474 1.00 52.62 194 GLN A C 1
ATOM 1514 O O . GLN A 1 194 ? 23.458 -14.547 -4.126 1.00 52.62 194 GLN A O 1
ATOM 1519 N N . GLY A 1 195 ? 22.845 -13.668 -2.142 1.00 38.44 195 GLY A N 1
ATOM 1520 C CA . GLY A 1 195 ? 23.556 -14.615 -1.270 1.00 38.44 195 GLY A CA 1
ATOM 1521 C C . GLY A 1 195 ? 22.592 -15.562 -0.576 1.00 38.44 195 GLY A C 1
ATOM 1522 O O . GLY A 1 195 ? 22.982 -16.732 -0.381 1.00 38.44 195 GLY A O 1
#

pLDDT: mean 76.1, std 14.76, range [37.84, 93.38]

Foldseek 3Di:
DPPDVVNQVVVCVVDPQEHEDADDDLVVDDHAHAEYEDELLCLLVVVVVLVVCCVSHVNHQAEYEDADLVSLLSSLVVVVVDDRPAAYAYHYPPDDPVVRVVQVVCSSVSHHHRDPSSVVCNVVDPDDDDRQCVQADPLLVLLLVCLLVVDDLVRSCVVVVHDSVVSVVSLVVLCSSRVHDHSVVSSVVVVVNVD

InterPro domains:
  IPR000792 Transcription regulator LuxR, C-terminal [PF00196] (135-188)
  IPR000792 Transcription regulator LuxR, C-terminal [PR00038] (136-150)
  IPR000792 Transcription regulator LuxR, C-terminal [PR00038] (150-166)
  IPR000792 Transcription regulator LuxR, C-terminal [PR00038] (166-178)
  IPR000792 Transcription regulator LuxR, C-terminal [PS00622] (150-177)
  IPR000792 Transcription regulator LuxR, C-terminal [PS50043] (129-194)
  IPR000792 Transcription regulator LuxR, C-terminal [SM00421] (133-190)
  IPR000792 Transcription regulator LuxR, C-terminal [cd06170] (136-187)
  IPR016032 Signal transduction response regulator, C-terminal effector [SSF46894] (127-190)
  IPR036388 Winged helix-like DNA-binding domain superfamily [G3DSA:1.10.10.10] (110-192)

Organism: NCBI:txid1964209

Sequence (195 aa):
MHFSDTLLSSVEHAFNDMMLLRNPEPEDVEGPVRAVLLGPDYLSCLRAEVERVQRDYPDAAILACFNRERDMCEAFRDMRAGGWKTPVSLVPLDVRLDVWLSILKLAMMGTTYVPVAASLKADEGVARKPRCLSKLTDRESEVLALAAKGAQNKTIAHALEVSEHTVKLHMHHIIKKLGVRNRTQAAQQLMMTQG